Protein AF-A0A949J770-F1 (afdb_monomer_lite)

Radius of gyration: 31.2 Å; chains: 1; bounding box: 62×49×93 Å

Sequence (260 aa):
REKRCILNDGLLLDDGRLILLWEESEDLWNTVYRGVITDGEITIDRVMEPTNPLHTLTGISLMGNDEKIWCFFQYKGFSNHLYVSESLDGISWSEPASLSLPLDINCIIECSNMEVGALQYDTEKIRLYRSDDWDSWEEELLMRLDDPVFFYGTDEDNGILSAACAVNTHGQLLVAYGTKFGIFTTFHSEELYREQQSLVQNSRTLSMIQWILVGSPVVIFLWMWKNGSGTIGSVIVHYGIYVCLLIVISLLIGALIPPE

Structure (mmCIF, N/CA/C/O backbone):
data_AF-A0A949J770-F1
#
_entry.id   AF-A0A949J770-F1
#
loop_
_atom_site.group_PDB
_atom_site.id
_atom_site.type_symbol
_atom_site.label_atom_id
_atom_site.label_alt_id
_atom_site.label_comp_id
_atom_site.label_asym_id
_atom_site.label_entity_id
_atom_site.label_seq_id
_atom_site.pdbx_PDB_ins_code
_atom_site.Cartn_x
_atom_site.Cartn_y
_atom_site.Cartn_z
_atom_site.occupancy
_atom_site.B_iso_or_equiv
_atom_site.auth_seq_id
_atom_site.auth_comp_id
_atom_site.auth_asym_id
_atom_site.auth_atom_id
_atom_site.pdbx_PDB_model_num
ATOM 1 N N . ARG A 1 1 ? 0.615 19.536 22.600 1.00 52.59 1 ARG A N 1
ATOM 2 C CA . ARG A 1 1 ? 0.431 19.745 21.137 1.00 52.59 1 ARG A CA 1
ATOM 3 C C . ARG A 1 1 ? -1.076 19.773 20.887 1.00 52.59 1 ARG A C 1
ATOM 5 O O . ARG A 1 1 ? -1.776 19.128 21.649 1.00 52.59 1 ARG A O 1
ATOM 12 N N . GLU A 1 2 ? -1.596 20.552 19.936 1.00 57.28 2 GLU A N 1
ATOM 13 C CA . GLU A 1 2 ? -3.041 20.518 19.632 1.00 57.28 2 GLU A CA 1
ATOM 14 C C . GLU A 1 2 ? -3.447 19.130 19.125 1.00 57.28 2 GLU A C 1
ATOM 16 O O . GLU A 1 2 ? -2.678 18.509 18.387 1.00 57.28 2 GLU A O 1
ATOM 21 N N . LYS A 1 3 ? -4.636 18.659 19.526 1.00 74.94 3 LYS A N 1
ATOM 22 C CA . LYS A 1 3 ? -5.236 17.446 18.964 1.00 74.94 3 LYS A CA 1
ATOM 23 C C . LYS A 1 3 ? -5.397 17.651 17.463 1.00 74.94 3 LYS A C 1
ATOM 25 O O . LYS A 1 3 ? -6.015 18.631 17.044 1.00 74.94 3 LYS A O 1
ATOM 30 N N . ARG A 1 4 ? -4.826 16.754 16.663 1.00 82.81 4 ARG A N 1
ATOM 31 C CA . ARG A 1 4 ? -4.991 16.759 15.204 1.00 82.81 4 ARG A CA 1
ATOM 32 C C . ARG A 1 4 ? -5.787 15.542 14.791 1.00 82.81 4 ARG A C 1
ATOM 34 O O . ARG A 1 4 ? -5.535 14.459 15.298 1.00 82.81 4 ARG A O 1
ATOM 41 N N . CYS A 1 5 ? -6.715 15.748 13.871 1.00 85.12 5 CYS A N 1
ATOM 42 C CA . CYS A 1 5 ? -7.471 14.696 13.213 1.00 85.12 5 CYS A CA 1
ATOM 43 C C . CYS A 1 5 ? -7.168 14.802 11.717 1.00 85.12 5 CYS A C 1
ATOM 45 O O . CYS A 1 5 ? -7.301 15.890 11.147 1.00 85.12 5 CYS A O 1
ATOM 47 N N . ILE A 1 6 ? -6.692 13.715 11.112 1.00 83.38 6 ILE A N 1
ATOM 48 C CA . ILE A 1 6 ? -6.274 13.677 9.707 1.00 83.38 6 ILE A CA 1
ATOM 49 C C . ILE A 1 6 ? -6.965 12.491 9.041 1.00 83.38 6 ILE A C 1
ATOM 51 O O . ILE A 1 6 ? -6.676 11.338 9.361 1.00 83.38 6 ILE A O 1
ATOM 55 N N . LEU A 1 7 ? -7.871 12.778 8.102 1.00 82.19 7 LEU A N 1
ATOM 56 C CA . LEU A 1 7 ? -8.420 11.765 7.203 1.00 82.19 7 LEU A CA 1
ATOM 57 C C . LEU A 1 7 ? -7.297 11.292 6.275 1.00 82.19 7 LEU A C 1
ATOM 59 O O . LEU A 1 7 ? -6.747 12.098 5.527 1.00 82.19 7 LEU A O 1
ATOM 63 N N . ASN A 1 8 ? -6.943 10.013 6.370 1.00 82.25 8 ASN A N 1
ATOM 64 C CA . ASN A 1 8 ? -5.823 9.434 5.632 1.00 82.25 8 ASN A CA 1
ATOM 65 C C . ASN A 1 8 ? -6.289 8.777 4.337 1.00 82.25 8 ASN A C 1
ATOM 67 O O . ASN A 1 8 ? -5.658 8.977 3.304 1.00 82.25 8 ASN A O 1
ATOM 71 N N . ASP A 1 9 ? -7.389 8.022 4.392 1.00 82.94 9 ASP A N 1
ATOM 72 C CA . ASP A 1 9 ? -7.868 7.279 3.231 1.00 82.94 9 ASP A CA 1
ATOM 73 C C . ASP A 1 9 ? -9.377 7.007 3.274 1.00 82.94 9 ASP A C 1
ATOM 75 O O . ASP A 1 9 ? -10.023 7.130 4.323 1.00 82.94 9 ASP A O 1
ATOM 79 N N . GLY A 1 10 ? -9.934 6.627 2.126 1.00 84.44 10 GLY A N 1
ATOM 80 C CA . GLY A 1 10 ? -11.325 6.229 1.989 1.00 84.44 10 GLY A CA 1
ATOM 81 C C . GLY A 1 10 ? -11.560 5.292 0.806 1.00 84.44 10 GLY A C 1
ATOM 82 O O . GLY A 1 10 ? -11.003 5.486 -0.271 1.00 84.44 10 GLY A O 1
ATOM 83 N N . LEU A 1 11 ? -12.436 4.309 1.001 1.00 84.56 11 LEU A N 1
ATOM 84 C CA . LEU A 1 11 ? -12.814 3.316 -0.001 1.00 84.56 11 LEU A CA 1
ATOM 85 C C . LEU A 1 11 ? -14.334 3.315 -0.185 1.00 84.56 11 LEU A C 1
ATOM 87 O O . LEU A 1 11 ? -15.073 3.128 0.781 1.00 84.56 11 LEU A O 1
ATOM 91 N N . LEU A 1 12 ? -14.795 3.537 -1.418 1.00 86.62 12 LEU A N 1
ATOM 92 C CA . LEU A 1 12 ? -16.200 3.397 -1.805 1.00 86.62 12 LEU A CA 1
ATOM 93 C C . LEU A 1 12 ? -16.383 2.047 -2.502 1.00 86.62 12 LEU A C 1
ATOM 95 O O . LEU A 1 12 ? -15.760 1.812 -3.535 1.00 86.62 12 LEU A O 1
ATOM 99 N N . LEU A 1 13 ? -17.226 1.201 -1.924 1.00 85.94 13 LEU A N 1
ATOM 100 C CA . LEU A 1 13 ? -17.581 -0.124 -2.429 1.00 85.94 13 LEU A CA 1
ATOM 101 C C . LEU A 1 13 ? -18.688 -0.039 -3.489 1.00 85.94 13 LEU A C 1
ATOM 103 O O . LEU A 1 13 ? -19.442 0.943 -3.530 1.00 85.94 13 LEU A O 1
ATOM 107 N N . ASP A 1 14 ? -18.808 -1.063 -4.338 1.00 86.75 14 ASP A N 1
ATOM 108 C CA . ASP A 1 14 ? -19.784 -1.075 -5.441 1.00 86.75 14 ASP A CA 1
ATOM 109 C C . ASP A 1 14 ? -21.227 -1.147 -4.919 1.00 86.75 14 ASP A C 1
ATOM 111 O O . ASP A 1 14 ? -22.154 -0.604 -5.530 1.00 86.75 14 ASP A O 1
ATOM 115 N N . ASP A 1 15 ? -21.422 -1.749 -3.746 1.00 86.38 15 ASP A N 1
ATOM 116 C CA . ASP A 1 15 ? -22.696 -1.741 -3.025 1.00 86.38 15 ASP A CA 1
ATOM 117 C C . ASP A 1 15 ? -23.066 -0.392 -2.374 1.00 86.38 15 ASP A C 1
ATOM 119 O O . ASP A 1 15 ? -24.146 -0.258 -1.793 1.00 86.38 15 ASP A O 1
ATOM 123 N N . GLY A 1 16 ? -22.213 0.628 -2.514 1.00 87.19 16 GLY A N 1
ATOM 124 C CA . GLY A 1 16 ? -22.468 2.001 -2.081 1.00 87.19 16 GLY A CA 1
ATOM 125 C C . GLY A 1 16 ? -21.983 2.334 -0.671 1.00 87.19 16 GLY A C 1
ATOM 126 O O . GLY A 1 16 ? -22.190 3.462 -0.212 1.00 87.19 16 GLY A O 1
ATOM 127 N N . ARG A 1 17 ? -21.329 1.398 0.022 1.00 89.19 17 ARG A N 1
ATOM 128 C CA . ARG A 1 17 ? -20.751 1.654 1.348 1.00 89.19 17 ARG A CA 1
ATOM 129 C C . ARG A 1 17 ? -19.453 2.439 1.256 1.00 89.19 17 ARG A C 1
ATOM 131 O O . ARG A 1 17 ? -18.604 2.165 0.412 1.00 89.19 17 ARG A O 1
ATOM 138 N N . LEU A 1 18 ? -19.282 3.394 2.167 1.00 91.00 18 LEU A N 1
ATOM 139 C CA . LEU A 1 18 ? -18.070 4.203 2.275 1.00 91.00 18 LEU A CA 1
ATOM 140 C C . LEU A 1 18 ? -17.321 3.854 3.558 1.00 91.00 18 LEU A C 1
ATOM 142 O O . LEU A 1 18 ? -17.852 4.006 4.658 1.00 91.00 18 LEU A O 1
ATOM 146 N N . ILE A 1 19 ? -16.071 3.437 3.412 1.00 89.94 19 ILE A N 1
ATOM 147 C CA . ILE A 1 19 ? -15.152 3.174 4.515 1.00 89.94 19 ILE A CA 1
ATOM 148 C C . ILE A 1 19 ? -14.151 4.321 4.571 1.00 89.94 19 ILE A C 1
ATOM 150 O O . ILE A 1 19 ? -13.606 4.720 3.547 1.00 89.94 19 ILE A O 1
ATOM 154 N N . LEU A 1 20 ? -13.910 4.859 5.760 1.00 89.81 20 LEU A N 1
ATOM 155 C CA . LEU A 1 20 ? -12.970 5.947 6.012 1.00 89.81 20 LEU A CA 1
ATOM 156 C C . LEU A 1 20 ? -11.941 5.506 7.049 1.00 89.81 20 LEU A C 1
ATOM 158 O O . LEU A 1 20 ? -12.309 4.892 8.051 1.00 89.81 20 LEU A O 1
ATOM 162 N N . LEU A 1 21 ? -10.680 5.879 6.840 1.00 89.44 21 LEU A N 1
ATOM 163 C CA . LEU A 1 21 ? -9.605 5.749 7.822 1.00 89.44 21 LEU A CA 1
ATOM 164 C C . LEU A 1 21 ? -9.035 7.120 8.166 1.00 89.44 21 LEU A C 1
ATOM 166 O O . LEU A 1 21 ? -8.654 7.898 7.288 1.00 89.44 21 LEU A O 1
ATOM 170 N N . TRP A 1 22 ? -8.922 7.405 9.458 1.00 88.25 22 TRP A N 1
ATOM 171 C CA . TRP A 1 22 ? -8.275 8.619 9.943 1.00 88.25 22 TRP A CA 1
ATOM 172 C C . TRP A 1 22 ? -7.421 8.338 11.169 1.00 88.25 22 TRP A C 1
ATOM 174 O O . TRP A 1 22 ? -7.635 7.367 11.896 1.00 88.25 22 TRP A O 1
ATOM 184 N N . GLU A 1 23 ? -6.452 9.216 11.401 1.00 89.19 23 GLU A N 1
ATOM 185 C CA . GLU A 1 23 ? -5.688 9.229 12.640 1.00 89.19 23 GLU A CA 1
ATOM 186 C C . GLU A 1 23 ? -6.098 10.417 13.506 1.00 89.19 23 GLU A C 1
ATOM 188 O O . GLU A 1 23 ? -6.378 11.514 13.011 1.00 89.19 23 GLU A O 1
ATOM 193 N N . GLU A 1 24 ? -6.092 10.200 14.816 1.00 89.25 24 GLU A N 1
ATOM 194 C CA . GLU A 1 24 ? -6.098 11.259 15.811 1.00 89.25 24 GLU A CA 1
ATOM 195 C C . GLU A 1 24 ? -4.784 11.235 16.584 1.00 89.25 24 GLU A C 1
ATOM 197 O O . GLU A 1 24 ? -4.434 10.243 17.231 1.00 89.25 24 GLU A O 1
ATOM 202 N N . SER A 1 25 ? -4.069 12.354 16.535 1.00 84.62 25 SER A N 1
ATOM 203 C CA . SER A 1 25 ? -2.839 12.560 17.288 1.00 84.62 25 SER A CA 1
ATOM 204 C C . SER A 1 25 ? -3.127 13.315 18.582 1.00 84.62 25 SER A C 1
ATOM 206 O O . SER A 1 25 ? -3.565 14.472 18.554 1.00 84.62 25 SER A O 1
ATOM 208 N N . GLU A 1 26 ? -2.805 12.695 19.716 1.00 81.94 26 GLU A N 1
ATOM 209 C CA . GLU A 1 26 ? -2.818 13.303 21.048 1.00 81.94 26 GLU A CA 1
ATOM 210 C C . GLU A 1 26 ? -1.436 13.132 21.704 1.00 81.94 26 GLU A C 1
ATOM 212 O O . GLU A 1 26 ? -0.999 12.036 22.048 1.00 81.94 26 GLU A O 1
ATOM 217 N N . ASP A 1 27 ? -0.714 14.245 21.850 1.00 78.94 27 ASP A N 1
ATOM 218 C CA . ASP A 1 27 ? 0.665 14.312 22.354 1.00 78.94 27 ASP A CA 1
ATOM 219 C C . ASP A 1 27 ? 1.703 13.463 21.590 1.00 78.94 27 ASP A C 1
ATOM 221 O O . ASP A 1 27 ? 2.314 13.961 20.635 1.00 78.94 27 ASP A O 1
ATOM 225 N N . LEU A 1 28 ? 1.961 12.237 22.061 1.00 73.94 28 LEU A N 1
ATOM 226 C CA . LEU A 1 28 ? 2.878 11.245 21.471 1.00 73.94 28 LEU A CA 1
ATOM 227 C C . LEU A 1 28 ? 2.130 10.010 20.943 1.00 73.94 28 LEU A C 1
ATOM 229 O O . LEU A 1 28 ? 2.761 9.060 20.491 1.00 73.94 28 LEU A O 1
ATOM 233 N N . TRP A 1 29 ? 0.801 10.010 21.019 1.00 77.69 29 TRP A N 1
ATOM 234 C CA . TRP A 1 29 ? -0.039 8.885 20.638 1.00 77.69 29 TRP A CA 1
ATOM 235 C C . TRP A 1 29 ? -0.776 9.203 19.346 1.00 77.69 29 TRP A C 1
ATOM 237 O O . TRP A 1 29 ? -1.392 10.260 19.234 1.00 77.69 29 TRP A O 1
ATOM 247 N N . ASN A 1 30 ? -0.744 8.264 18.403 1.00 83.12 30 ASN A N 1
ATOM 248 C CA . ASN A 1 30 ? -1.569 8.298 17.200 1.00 83.12 30 ASN A CA 1
ATOM 249 C C . ASN A 1 30 ? -2.553 7.138 17.270 1.00 83.12 30 ASN A C 1
ATOM 251 O O . ASN A 1 30 ? -2.155 5.980 17.169 1.00 83.12 30 ASN A O 1
ATOM 255 N N . THR A 1 31 ? -3.828 7.445 17.464 1.00 87.75 31 THR A N 1
ATOM 256 C CA . THR A 1 31 ? -4.893 6.446 17.394 1.00 87.75 31 THR A CA 1
ATOM 257 C C . THR A 1 31 ? -5.455 6.424 15.986 1.00 87.75 31 THR A C 1
ATOM 259 O O . THR A 1 31 ? -5.772 7.479 15.446 1.00 87.75 31 THR A O 1
ATOM 262 N N . VAL A 1 32 ? -5.624 5.236 15.417 1.00 89.94 32 VAL A N 1
ATOM 263 C CA . VAL A 1 32 ? -6.289 5.061 14.127 1.00 89.94 32 VAL A CA 1
ATOM 264 C C . VAL A 1 32 ? -7.723 4.625 14.352 1.00 89.94 32 VAL A C 1
ATOM 266 O O . VAL A 1 32 ? -7.999 3.700 15.124 1.00 89.94 32 VAL A O 1
ATOM 269 N N . TYR A 1 33 ? -8.626 5.283 13.646 1.00 91.81 33 TYR A N 1
ATOM 270 C CA . TYR A 1 33 ? -10.040 4.970 13.636 1.00 91.81 33 TYR A CA 1
ATOM 271 C C . TYR A 1 33 ? -10.482 4.593 12.235 1.00 91.81 33 TYR A C 1
ATOM 273 O O . TYR A 1 33 ? -9.913 5.035 11.232 1.00 91.81 33 TYR A O 1
ATOM 281 N N . ARG A 1 34 ? -11.547 3.803 12.202 1.00 93.50 34 ARG A N 1
ATOM 282 C CA . ARG A 1 34 ? -12.275 3.457 10.999 1.00 93.50 34 ARG A CA 1
ATOM 283 C C . ARG A 1 34 ? -13.730 3.831 11.175 1.00 93.50 34 ARG A C 1
ATOM 285 O O . ARG A 1 34 ? -14.301 3.706 12.254 1.00 93.50 34 ARG A O 1
ATOM 292 N N . GLY A 1 35 ? -14.308 4.323 10.093 1.00 92.88 35 GLY A N 1
ATOM 293 C CA . GLY A 1 35 ? -15.720 4.636 9.988 1.00 92.88 35 GLY A CA 1
ATOM 294 C C . GLY A 1 35 ? -16.288 3.893 8.798 1.00 92.88 35 GLY A C 1
ATOM 295 O O . GLY A 1 35 ? -15.730 3.985 7.710 1.00 92.88 35 GLY A O 1
ATOM 296 N N . VAL A 1 36 ? -17.387 3.178 8.995 1.00 93.44 36 VAL A N 1
ATOM 297 C CA . VAL A 1 36 ? -18.139 2.530 7.917 1.00 93.44 36 VAL A CA 1
ATOM 298 C C . VAL A 1 36 ? -19.487 3.223 7.824 1.00 93.44 36 VAL A C 1
ATOM 300 O O . VAL A 1 36 ? -20.208 3.321 8.817 1.00 93.44 36 VAL A O 1
ATOM 303 N N . ILE A 1 37 ? -19.802 3.742 6.641 1.00 92.69 37 ILE A N 1
ATOM 304 C CA . ILE A 1 37 ? -21.039 4.457 6.348 1.00 92.69 37 ILE A CA 1
ATOM 305 C C . ILE A 1 37 ? -21.870 3.595 5.401 1.00 92.69 37 ILE A C 1
ATOM 307 O O . ILE A 1 37 ? -21.446 3.315 4.280 1.00 92.69 37 ILE A O 1
ATOM 311 N N . THR A 1 38 ? -23.053 3.185 5.856 1.00 92.31 38 THR A N 1
ATOM 312 C CA . THR A 1 38 ? -24.005 2.358 5.096 1.00 92.31 38 THR A CA 1
ATOM 313 C C . THR A 1 38 ? -25.400 2.943 5.264 1.00 92.31 38 THR A C 1
ATOM 315 O O . THR A 1 38 ? -25.827 3.170 6.391 1.00 92.31 38 THR A O 1
ATOM 318 N N . ASP A 1 39 ? -26.100 3.238 4.166 1.00 89.31 39 ASP A N 1
ATOM 319 C CA . ASP A 1 39 ? -27.479 3.762 4.180 1.00 89.31 39 ASP A CA 1
ATOM 320 C C . ASP A 1 39 ? -27.711 4.987 5.096 1.00 89.31 39 ASP A C 1
ATOM 322 O O . ASP A 1 39 ? -28.803 5.218 5.614 1.00 89.31 39 ASP A O 1
ATOM 326 N N . GLY A 1 40 ? -26.674 5.811 5.286 1.00 84.44 40 GLY A N 1
ATOM 327 C CA . GLY A 1 40 ? -26.713 6.994 6.152 1.00 84.44 40 GLY A CA 1
ATOM 328 C C . GLY A 1 40 ? -26.470 6.719 7.641 1.00 84.44 40 GLY A C 1
ATOM 329 O O . GLY A 1 40 ? -26.413 7.671 8.422 1.00 84.44 40 GLY A O 1
ATOM 330 N N . GLU A 1 41 ? -26.279 5.462 8.039 1.00 91.44 41 GLU A N 1
ATOM 331 C CA . GLU A 1 41 ? -25.765 5.090 9.357 1.00 91.44 41 GLU A CA 1
ATOM 332 C C . GLU A 1 41 ? -24.235 5.070 9.347 1.00 91.44 41 GLU A C 1
ATOM 334 O O . GLU A 1 41 ? -23.616 4.735 8.337 1.00 91.44 41 GLU A O 1
ATOM 339 N N . ILE A 1 42 ? -23.622 5.438 10.476 1.00 93.12 42 ILE A N 1
ATOM 340 C CA . ILE A 1 42 ? -22.170 5.413 10.660 1.00 93.12 42 ILE A CA 1
ATOM 341 C C . ILE A 1 42 ? -21.806 4.549 11.865 1.00 93.12 42 ILE A C 1
ATOM 343 O O . ILE A 1 42 ? -22.274 4.785 12.981 1.00 93.12 42 ILE A O 1
ATOM 347 N N . THR A 1 43 ? -20.928 3.576 11.646 1.00 93.50 43 THR A N 1
ATOM 348 C CA . THR A 1 43 ? -20.272 2.818 12.714 1.00 93.50 43 THR A CA 1
ATOM 349 C C . THR A 1 43 ? -18.811 3.222 12.776 1.00 93.50 43 THR A C 1
ATOM 351 O O . THR A 1 43 ? -18.131 3.200 11.754 1.00 93.50 43 THR A O 1
ATOM 354 N N . ILE A 1 44 ? -18.338 3.602 13.962 1.00 93.50 44 ILE A N 1
ATOM 355 C CA . ILE A 1 44 ? -16.950 4.010 14.188 1.00 93.50 44 ILE A CA 1
ATOM 356 C C . ILE A 1 44 ? -16.304 3.034 15.154 1.00 93.50 44 ILE A C 1
ATOM 358 O O . ILE A 1 44 ? -16.846 2.781 16.234 1.00 93.50 44 ILE A O 1
ATOM 362 N N . ASP A 1 45 ? -15.128 2.546 14.793 1.00 91.12 45 ASP A N 1
ATOM 363 C CA . ASP A 1 45 ? -14.321 1.687 15.636 1.00 91.12 45 ASP A CA 1
ATOM 364 C C . ASP A 1 45 ? -12.871 2.171 15.727 1.00 91.12 45 ASP A C 1
ATOM 366 O O . ASP A 1 45 ? -12.317 2.818 14.835 1.00 91.12 45 ASP A O 1
ATOM 370 N N . ARG A 1 46 ? -12.267 1.902 16.885 1.00 90.69 46 ARG A N 1
ATOM 371 C CA . ARG A 1 46 ? -10.874 2.227 17.181 1.00 90.69 46 ARG A CA 1
ATOM 372 C C . ARG A 1 46 ? -10.030 1.030 16.761 1.00 90.69 46 ARG A C 1
ATOM 374 O O . ARG A 1 46 ? -10.054 0.015 17.449 1.00 90.69 46 ARG A O 1
ATOM 381 N N . VAL A 1 47 ? -9.325 1.145 15.639 1.00 86.69 47 VAL A N 1
ATOM 382 C CA . VAL A 1 47 ? -8.715 -0.019 14.975 1.00 86.69 47 VAL A CA 1
ATOM 383 C C . VAL A 1 47 ? -7.307 -0.290 15.469 1.00 86.69 47 VAL A C 1
ATOM 385 O O . VAL A 1 47 ? -6.911 -1.442 15.586 1.00 86.69 47 VAL A O 1
ATOM 388 N N . MET A 1 48 ? -6.533 0.759 15.746 1.00 83.81 48 MET A N 1
ATOM 389 C CA . MET A 1 48 ? -5.131 0.591 16.105 1.00 83.81 48 MET A CA 1
ATOM 390 C C . MET A 1 48 ? -4.652 1.698 17.038 1.00 83.81 48 MET A C 1
ATOM 392 O O . MET A 1 48 ? -4.966 2.876 16.862 1.00 83.81 48 MET A O 1
ATOM 396 N N . GLU A 1 49 ? -3.851 1.313 18.025 1.00 80.75 49 GLU A N 1
ATOM 397 C CA . GLU A 1 49 ? -3.124 2.220 18.907 1.00 80.75 49 GLU A CA 1
ATOM 398 C C . GLU A 1 49 ? -1.693 1.682 19.056 1.00 80.75 49 GLU A C 1
ATOM 400 O O . GLU A 1 49 ? -1.515 0.486 19.308 1.00 80.75 49 GLU A O 1
ATOM 405 N N . PRO A 1 50 ? -0.650 2.513 18.884 1.00 68.06 50 PRO A N 1
ATOM 406 C CA . PRO A 1 50 ? 0.717 2.066 19.068 1.00 68.06 50 PRO A CA 1
ATOM 407 C C . PRO A 1 50 ? 0.893 1.584 20.504 1.00 68.06 50 PRO A C 1
ATOM 409 O O . PRO A 1 50 ? 0.656 2.321 21.452 1.00 68.06 50 PRO A O 1
ATOM 412 N N . THR A 1 51 ? 1.383 0.360 20.682 1.00 71.38 51 THR A N 1
ATOM 413 C CA . THR A 1 51 ? 1.709 -0.188 22.009 1.00 71.38 51 THR A CA 1
ATOM 414 C C . THR A 1 51 ? 2.871 0.546 22.685 1.00 71.38 51 THR A C 1
ATOM 416 O O . THR A 1 51 ? 3.053 0.437 23.898 1.00 71.38 51 THR A O 1
ATOM 419 N N . ASN A 1 52 ? 3.657 1.305 21.915 1.00 74.94 52 ASN A N 1
ATOM 420 C CA . ASN A 1 52 ? 4.770 2.112 22.392 1.00 74.94 52 ASN A CA 1
ATOM 421 C C . ASN A 1 52 ? 4.636 3.561 21.884 1.00 74.94 52 ASN A C 1
ATOM 423 O O . ASN A 1 52 ? 4.637 3.759 20.671 1.00 74.94 52 ASN A O 1
ATOM 427 N N . PRO A 1 53 ? 4.622 4.579 22.764 1.00 72.12 53 PRO A N 1
ATOM 428 C CA . PRO A 1 53 ? 4.510 5.989 22.371 1.00 72.12 53 PRO A CA 1
ATOM 429 C C . PRO A 1 53 ? 5.713 6.523 21.573 1.00 72.12 53 PRO A C 1
ATOM 431 O O . PRO A 1 53 ? 5.681 7.644 21.077 1.00 72.12 53 PRO A O 1
ATOM 434 N N . LEU A 1 54 ? 6.805 5.758 21.466 1.00 74.00 54 LEU A N 1
ATOM 435 C CA . LEU A 1 54 ? 7.934 6.083 20.590 1.00 74.00 54 LEU A CA 1
ATOM 436 C C . LEU A 1 54 ? 7.729 5.595 19.150 1.00 74.00 54 LEU A C 1
ATOM 438 O O . LEU A 1 54 ? 8.496 5.981 18.268 1.00 74.00 54 LEU A O 1
ATOM 442 N N . HIS A 1 55 ? 6.736 4.738 18.900 1.00 78.50 55 HIS A N 1
ATOM 443 C CA . HIS A 1 55 ? 6.393 4.314 17.549 1.00 78.50 55 HIS A CA 1
ATOM 444 C C . HIS A 1 55 ? 5.554 5.396 16.880 1.00 78.50 55 HIS A C 1
ATOM 446 O O . HIS A 1 55 ? 4.477 5.753 17.351 1.00 78.50 55 HIS A O 1
ATOM 452 N N . THR A 1 56 ? 6.054 5.907 15.761 1.00 76.12 56 THR A N 1
ATOM 453 C CA . THR A 1 56 ? 5.355 6.922 14.972 1.00 76.12 56 THR A CA 1
ATOM 454 C C . THR A 1 56 ? 4.615 6.234 13.841 1.00 76.12 56 THR A C 1
ATOM 456 O O . THR A 1 56 ? 5.214 5.442 13.117 1.00 76.12 56 THR A O 1
ATOM 459 N N . LEU A 1 57 ? 3.328 6.525 13.680 1.00 78.38 57 LEU A N 1
ATOM 460 C CA . LEU A 1 57 ? 2.584 6.078 12.509 1.00 78.38 57 LEU A CA 1
ATOM 461 C C . LEU A 1 57 ? 3.132 6.796 11.268 1.00 78.38 57 LEU A C 1
ATOM 463 O O . LEU A 1 57 ? 3.264 8.019 11.273 1.00 78.38 57 LEU A O 1
ATOM 467 N N . THR A 1 58 ? 3.502 6.039 10.239 1.00 73.81 58 THR A N 1
ATOM 468 C CA . THR A 1 58 ? 4.082 6.571 8.994 1.00 73.81 58 THR A CA 1
ATOM 469 C C . THR A 1 58 ? 3.213 6.330 7.774 1.00 73.81 58 THR A C 1
ATOM 471 O O . THR A 1 58 ? 3.427 6.983 6.757 1.00 73.81 58 THR A O 1
ATOM 474 N N . GLY A 1 59 ? 2.240 5.426 7.864 1.00 73.69 59 GLY A N 1
ATOM 475 C CA . GLY A 1 59 ? 1.309 5.162 6.778 1.00 73.69 59 GLY A CA 1
ATOM 476 C C . GLY A 1 59 ? 0.062 4.438 7.262 1.00 73.69 59 GLY A C 1
ATOM 477 O O . GLY A 1 59 ? 0.150 3.521 8.080 1.00 73.69 59 GLY A O 1
ATOM 478 N N . ILE A 1 60 ? -1.087 4.853 6.739 1.00 79.75 60 ILE A N 1
ATOM 479 C CA . ILE A 1 60 ? -2.356 4.133 6.819 1.00 79.75 60 ILE A CA 1
ATOM 480 C C . ILE A 1 60 ? -2.939 4.100 5.409 1.00 79.75 60 ILE A C 1
ATOM 482 O O . ILE A 1 60 ? -2.839 5.100 4.700 1.00 79.75 60 ILE A O 1
ATOM 486 N N . SER A 1 61 ? -3.531 2.982 5.000 1.00 81.69 61 SER A N 1
ATOM 487 C CA . SER A 1 61 ? -4.171 2.868 3.686 1.00 81.69 61 SER A CA 1
ATOM 488 C C . SER A 1 61 ? -5.285 1.817 3.694 1.00 81.69 61 SER A C 1
ATOM 490 O O . SER A 1 61 ? -5.235 0.868 4.487 1.00 81.69 61 SER A O 1
ATOM 492 N N . LEU A 1 62 ? -6.286 2.019 2.837 1.00 80.88 62 LEU A N 1
ATOM 493 C CA . LEU A 1 62 ? -7.342 1.067 2.499 1.00 80.88 62 LEU A CA 1
ATOM 494 C C . LEU A 1 62 ? -7.092 0.494 1.108 1.00 80.88 62 LEU A C 1
ATOM 496 O O . LEU A 1 62 ? -6.706 1.203 0.182 1.00 80.88 62 LEU A O 1
ATOM 500 N N . MET A 1 63 ? -7.390 -0.787 0.939 1.00 80.81 63 MET A N 1
ATOM 501 C CA . MET A 1 63 ? -7.323 -1.438 -0.365 1.00 80.81 63 MET A CA 1
ATOM 502 C C . MET A 1 63 ? -8.339 -2.563 -0.450 1.00 80.81 63 MET A C 1
ATOM 504 O O . MET A 1 63 ? -8.608 -3.225 0.550 1.00 80.81 63 MET A O 1
ATOM 508 N N . GLY A 1 64 ? -8.845 -2.820 -1.651 1.00 79.12 64 GLY A N 1
ATOM 509 C CA . GLY A 1 64 ? -9.684 -3.974 -1.934 1.00 79.12 64 GLY A CA 1
ATOM 510 C C . GLY A 1 64 ? -11.004 -3.602 -2.591 1.00 79.12 64 GLY A C 1
ATOM 511 O O . GLY A 1 64 ? -11.165 -2.514 -3.141 1.00 79.12 64 GLY A O 1
ATOM 512 N N . ASN A 1 65 ? -11.940 -4.541 -2.542 1.00 78.75 65 ASN A N 1
ATOM 513 C CA . ASN A 1 65 ? -13.240 -4.472 -3.199 1.00 78.75 65 ASN A CA 1
ATOM 514 C C . ASN A 1 65 ? -14.332 -5.103 -2.318 1.00 78.75 65 ASN A C 1
ATOM 516 O O . ASN A 1 65 ? -14.091 -5.460 -1.167 1.00 78.75 65 ASN A O 1
ATOM 520 N N . ASP A 1 66 ? -15.527 -5.280 -2.876 1.00 81.81 66 ASP A N 1
ATOM 521 C CA . ASP A 1 66 ? -16.681 -5.866 -2.184 1.00 81.81 66 ASP A CA 1
ATOM 522 C C . ASP A 1 66 ? -16.455 -7.300 -1.670 1.00 81.81 66 ASP A C 1
ATOM 524 O O . ASP A 1 66 ? -17.182 -7.747 -0.785 1.00 81.81 66 ASP A O 1
ATOM 528 N N . GLU A 1 67 ? -15.475 -8.033 -2.211 1.00 83.94 67 GLU A N 1
ATOM 529 C CA . GLU A 1 67 ? -15.168 -9.407 -1.796 1.00 83.94 67 GLU A CA 1
ATOM 530 C C . GLU A 1 67 ? -14.139 -9.459 -0.666 1.00 83.94 67 GLU A C 1
ATOM 532 O O . GLU A 1 67 ? -14.201 -10.341 0.199 1.00 83.94 67 GLU A O 1
ATOM 537 N N . LYS A 1 68 ? -13.161 -8.549 -0.690 1.00 86.88 68 LYS A N 1
ATOM 538 C CA . LYS A 1 68 ? -12.092 -8.507 0.302 1.00 86.88 68 LYS A CA 1
ATOM 539 C C . LYS A 1 68 ? -11.482 -7.119 0.410 1.00 86.88 68 LYS A C 1
ATOM 541 O O . LYS A 1 68 ? -11.089 -6.517 -0.584 1.00 86.88 68 LYS A O 1
ATOM 546 N N . ILE A 1 69 ? -11.351 -6.655 1.648 1.00 88.00 69 ILE A N 1
ATOM 547 C CA . ILE A 1 69 ? -10.844 -5.334 2.000 1.00 88.00 69 ILE A CA 1
ATOM 548 C C . ILE A 1 69 ? -9.749 -5.496 3.041 1.00 88.00 69 ILE A C 1
ATOM 550 O O . ILE A 1 69 ? -9.870 -6.285 3.982 1.00 88.00 69 ILE A O 1
ATOM 554 N N . TRP A 1 70 ? -8.700 -4.703 2.901 1.00 86.56 70 TRP A N 1
ATOM 555 C CA . TRP A 1 70 ? -7.593 -4.629 3.830 1.00 86.56 70 TRP A CA 1
ATOM 556 C C . TRP A 1 70 ? -7.386 -3.200 4.329 1.00 86.56 70 TRP A C 1
ATOM 558 O O . TRP A 1 70 ? -7.460 -2.234 3.570 1.00 86.56 70 TRP A O 1
ATOM 568 N N . CYS A 1 71 ? -7.068 -3.089 5.615 1.00 87.12 71 CYS A N 1
ATOM 569 C CA . CYS A 1 71 ? -6.513 -1.898 6.239 1.00 87.12 71 CYS A CA 1
ATOM 570 C C . CYS A 1 71 ? -5.046 -2.150 6.581 1.00 87.12 71 CYS A C 1
ATOM 572 O O . CYS A 1 71 ? -4.725 -3.134 7.255 1.00 87.12 71 CYS A O 1
ATOM 574 N N . PHE A 1 72 ? -4.178 -1.219 6.199 1.00 85.62 72 PHE A N 1
ATOM 575 C CA . PHE A 1 72 ? -2.746 -1.270 6.487 1.00 85.62 72 PHE A CA 1
ATOM 576 C C . PHE A 1 72 ? -2.354 -0.201 7.486 1.00 85.62 72 PHE A C 1
ATOM 578 O O . PHE A 1 72 ? -2.788 0.942 7.370 1.00 85.62 72 PHE A O 1
ATOM 585 N N . PHE A 1 73 ? -1.471 -0.553 8.418 1.00 85.00 73 PHE A N 1
ATOM 586 C CA . PHE A 1 73 ? -0.907 0.388 9.380 1.00 85.00 73 PHE A CA 1
ATOM 587 C C . PHE A 1 73 ? 0.597 0.186 9.469 1.00 85.00 73 PHE A C 1
ATOM 589 O O . PHE A 1 73 ? 1.071 -0.883 9.858 1.00 85.00 73 PHE A O 1
ATOM 596 N N . GLN A 1 74 ? 1.359 1.220 9.138 1.00 81.00 74 GLN A N 1
ATOM 597 C CA . GLN A 1 74 ? 2.807 1.205 9.228 1.00 81.00 74 GLN A CA 1
ATOM 598 C C . GLN A 1 74 ? 3.266 2.064 10.399 1.00 81.00 74 GLN A C 1
ATOM 600 O O . GLN A 1 74 ? 3.038 3.272 10.429 1.00 81.00 74 GLN A O 1
ATOM 605 N N . TYR A 1 75 ? 3.966 1.442 11.341 1.00 79.94 75 TYR A N 1
ATOM 606 C CA . TYR A 1 75 ? 4.589 2.121 12.468 1.00 79.94 75 TYR A CA 1
ATOM 607 C C . TYR A 1 75 ? 6.105 2.046 12.367 1.00 79.94 75 TYR A C 1
ATOM 609 O O . TYR A 1 75 ? 6.690 0.971 12.227 1.00 79.94 75 TYR A O 1
ATOM 617 N N . LYS A 1 76 ? 6.752 3.196 12.528 1.00 75.62 76 LYS A N 1
ATOM 618 C CA . LYS A 1 76 ? 8.202 3.323 12.605 1.00 75.62 76 LYS A CA 1
ATOM 619 C C . LYS A 1 76 ? 8.644 3.446 14.058 1.00 75.62 76 LYS A C 1
ATOM 621 O O . LYS A 1 76 ? 8.303 4.410 14.743 1.00 75.62 76 LYS A O 1
ATOM 626 N N . GLY A 1 77 ? 9.408 2.458 14.514 1.00 73.88 77 GLY A N 1
ATOM 627 C CA . GLY A 1 77 ? 10.078 2.434 15.814 1.00 73.88 77 GLY A CA 1
ATOM 628 C C . GLY A 1 77 ? 11.576 2.183 15.658 1.00 73.88 77 GLY A C 1
ATOM 629 O O . GLY A 1 77 ? 12.231 2.807 14.826 1.00 73.88 77 GLY A O 1
ATOM 630 N N . PHE A 1 78 ? 12.115 1.234 16.430 1.00 69.25 78 PHE A N 1
ATOM 631 C CA . PHE A 1 78 ? 13.462 0.684 16.190 1.00 69.25 78 PHE A CA 1
ATOM 632 C C . PHE A 1 78 ? 13.538 -0.154 14.906 1.00 69.25 78 PHE A C 1
ATOM 634 O O . PHE A 1 78 ? 14.596 -0.245 14.292 1.00 69.25 78 PHE A O 1
ATOM 641 N N . S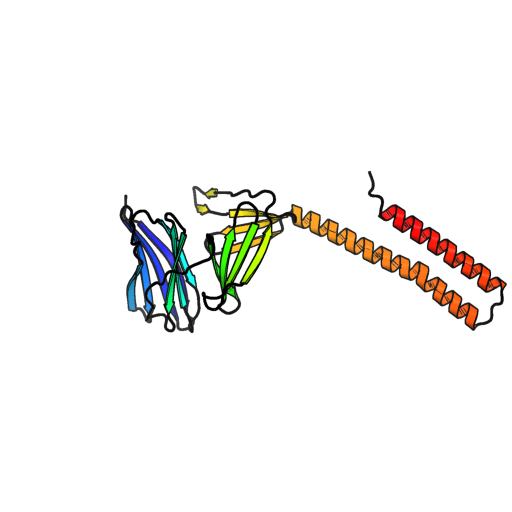ER A 1 79 ? 12.409 -0.732 14.503 1.00 68.62 79 SER A N 1
ATOM 642 C CA . SER A 1 79 ? 12.173 -1.363 13.208 1.00 68.62 79 SER A CA 1
ATOM 643 C C . SER A 1 79 ? 10.817 -0.903 12.674 1.00 68.62 79 SER A C 1
ATOM 645 O O . SER A 1 79 ? 9.942 -0.478 13.447 1.00 68.62 79 SER A O 1
ATOM 647 N N . ASN A 1 80 ? 10.646 -0.962 11.356 1.00 73.44 80 ASN A N 1
ATOM 648 C CA . ASN A 1 80 ? 9.340 -0.754 10.746 1.00 73.44 80 ASN A CA 1
ATOM 649 C C . ASN A 1 80 ? 8.458 -1.972 11.031 1.00 73.44 80 ASN A C 1
ATOM 651 O O . ASN A 1 80 ? 8.881 -3.112 10.853 1.00 73.44 80 ASN A O 1
ATOM 655 N N . HIS A 1 81 ? 7.239 -1.721 11.494 1.00 78.06 81 HIS A N 1
ATOM 656 C CA . HIS A 1 81 ? 6.232 -2.747 11.722 1.00 78.06 81 HIS A CA 1
ATOM 657 C C . HIS A 1 81 ? 5.032 -2.442 10.840 1.00 78.06 81 HIS A C 1
ATOM 659 O O . HIS A 1 81 ? 4.490 -1.336 10.899 1.00 78.06 81 HIS A O 1
ATOM 665 N N . LEU A 1 82 ? 4.624 -3.424 10.043 1.00 81.31 82 LEU A N 1
ATOM 666 C CA . LEU A 1 82 ? 3.386 -3.372 9.284 1.00 81.31 82 LEU A CA 1
ATOM 667 C C . LEU A 1 82 ? 2.341 -4.227 9.993 1.00 81.31 82 LEU A C 1
ATOM 669 O O . LEU A 1 82 ? 2.628 -5.353 10.400 1.00 81.31 82 LEU A O 1
ATOM 673 N N . TYR A 1 83 ? 1.138 -3.690 10.119 1.00 85.69 83 TYR A N 1
ATOM 674 C CA . TYR A 1 83 ? -0.025 -4.397 10.626 1.00 85.69 83 TYR A CA 1
ATOM 675 C C . TYR A 1 83 ? -1.114 -4.397 9.570 1.00 85.69 83 TYR A C 1
ATOM 677 O O . TYR A 1 83 ? -1.293 -3.398 8.868 1.00 85.69 83 TYR A O 1
ATOM 685 N N . VAL A 1 84 ? -1.843 -5.506 9.492 1.00 87.44 84 VAL A N 1
ATOM 686 C CA . VAL A 1 84 ? -2.948 -5.678 8.550 1.00 87.44 84 VAL A CA 1
ATOM 687 C C . VAL A 1 84 ? -4.180 -6.160 9.289 1.00 87.44 84 VAL A C 1
ATOM 689 O O . VAL A 1 84 ? -4.110 -7.086 10.094 1.00 87.44 84 VAL A O 1
ATOM 692 N N . SER A 1 85 ? -5.302 -5.507 9.014 1.00 89.62 85 SER A N 1
ATOM 693 C CA . SER A 1 85 ? -6.646 -5.951 9.385 1.00 89.62 85 SER A CA 1
ATOM 694 C C . SER A 1 85 ? -7.412 -6.191 8.090 1.00 89.62 85 SER A C 1
ATOM 696 O O . SER A 1 85 ? -7.303 -5.398 7.158 1.00 89.62 85 SER A O 1
ATOM 698 N N . GLU A 1 86 ? -8.155 -7.286 8.004 1.00 90.75 86 GLU A N 1
ATOM 699 C CA . GLU A 1 86 ? -8.913 -7.663 6.811 1.00 90.75 86 GLU A CA 1
ATOM 700 C C . GLU A 1 86 ? -10.402 -7.804 7.115 1.00 90.75 86 GLU A C 1
ATOM 702 O O . GLU A 1 86 ? -10.804 -8.069 8.251 1.00 90.75 86 GLU A O 1
ATOM 707 N N . SER A 1 87 ? -11.221 -7.632 6.083 1.00 91.56 87 SER A N 1
ATOM 708 C CA . SER A 1 87 ? -12.660 -7.844 6.123 1.00 91.56 87 SER A CA 1
ATOM 709 C C . SER A 1 87 ? -13.158 -8.399 4.795 1.00 91.56 87 SER A C 1
ATOM 711 O O . SER A 1 87 ? -12.699 -7.996 3.731 1.00 91.56 87 SER A O 1
ATOM 713 N N . LEU A 1 88 ? -14.105 -9.333 4.871 1.00 90.94 88 LEU A N 1
ATOM 714 C CA . LEU A 1 88 ? -14.804 -9.895 3.708 1.00 90.94 88 LEU A CA 1
ATOM 715 C C . LEU A 1 88 ? -16.137 -9.195 3.435 1.00 90.94 88 LEU A C 1
ATOM 717 O O . LEU A 1 88 ? -16.782 -9.449 2.427 1.00 90.94 88 LEU A O 1
ATOM 721 N N . ASP A 1 89 ? -16.598 -8.381 4.380 1.00 88.12 89 ASP A N 1
ATOM 722 C CA . ASP A 1 89 ? -17.915 -7.762 4.348 1.00 88.12 89 ASP A CA 1
ATOM 723 C C . ASP A 1 89 ? -17.847 -6.261 4.628 1.00 88.12 89 ASP A C 1
ATOM 725 O O . ASP A 1 89 ? -18.893 -5.663 4.789 1.00 88.12 89 ASP A O 1
ATOM 729 N N . GLY A 1 90 ? -16.674 -5.640 4.762 1.00 85.81 90 GLY A N 1
ATOM 730 C CA . GLY A 1 90 ? -16.495 -4.223 5.105 1.00 85.81 90 GLY A CA 1
ATOM 731 C C . GLY A 1 90 ? -17.017 -3.784 6.479 1.00 85.81 90 GLY A C 1
ATOM 732 O O . GLY A 1 90 ? -16.887 -2.609 6.820 1.00 85.81 90 GLY A O 1
ATOM 733 N N . ILE A 1 91 ? -17.594 -4.686 7.279 1.00 86.56 91 ILE A N 1
ATOM 734 C CA . ILE A 1 91 ? -18.272 -4.383 8.553 1.00 86.56 91 ILE A CA 1
ATOM 735 C C . ILE A 1 91 ? -17.584 -5.113 9.707 1.00 86.56 91 ILE A C 1
ATOM 737 O O . ILE A 1 91 ? -17.312 -4.525 10.753 1.00 86.56 91 ILE A O 1
ATOM 741 N N . SER A 1 92 ? -17.296 -6.393 9.511 1.00 89.94 92 SER A N 1
ATOM 742 C CA . SER A 1 92 ? -16.632 -7.283 10.450 1.00 89.94 92 SER A CA 1
ATOM 743 C C . SER A 1 92 ? -15.166 -7.396 10.063 1.00 89.94 92 SER A C 1
ATOM 745 O O . SER A 1 92 ? -14.837 -7.798 8.947 1.00 89.94 92 SER A O 1
ATOM 747 N N . TRP A 1 93 ? -14.275 -7.065 10.990 1.00 91.75 93 TRP A N 1
ATOM 748 C CA . TRP A 1 93 ? -12.846 -6.977 10.711 1.00 91.75 93 TRP A CA 1
ATOM 749 C C . TRP A 1 93 ? -12.040 -7.879 11.630 1.00 91.75 93 TRP A C 1
ATOM 751 O O . TRP A 1 93 ? -12.394 -8.071 12.796 1.00 91.75 93 TRP A O 1
ATOM 761 N N . SER A 1 94 ? -10.942 -8.417 11.109 1.00 90.94 94 SER A N 1
ATOM 762 C CA . SER A 1 94 ? -9.961 -9.124 11.923 1.00 90.94 94 SER A CA 1
ATOM 763 C C . SER A 1 94 ? -9.160 -8.154 12.792 1.00 90.94 94 SER A C 1
ATOM 765 O O . SER A 1 94 ? -8.958 -6.986 12.442 1.00 90.94 94 SER A O 1
ATOM 767 N N . GLU A 1 95 ? -8.681 -8.649 13.932 1.00 88.88 95 GLU A N 1
ATOM 768 C CA . GLU A 1 95 ? -7.709 -7.924 14.750 1.00 88.88 95 GLU A CA 1
ATOM 769 C C . GLU A 1 95 ? -6.435 -7.649 13.932 1.00 88.88 95 GLU A C 1
ATOM 771 O O . GLU A 1 95 ? -5.975 -8.554 13.226 1.00 88.88 95 GLU A O 1
ATOM 776 N N . PRO A 1 96 ? -5.835 -6.447 14.026 1.00 88.12 96 PRO A N 1
ATOM 777 C CA . PRO A 1 96 ? -4.603 -6.143 13.311 1.00 88.12 96 PRO A CA 1
ATOM 778 C C . PRO A 1 96 ? -3.481 -7.130 13.654 1.00 88.12 96 PRO A C 1
ATOM 780 O O . PRO A 1 96 ? -3.010 -7.203 14.792 1.00 88.12 96 PRO A O 1
ATOM 783 N N . ALA A 1 97 ? -3.012 -7.868 12.652 1.00 86.00 97 ALA A N 1
ATOM 784 C CA . ALA A 1 97 ? -1.913 -8.814 12.783 1.00 86.00 97 ALA A CA 1
ATOM 785 C C . ALA A 1 97 ? -0.615 -8.200 12.251 1.00 86.00 97 ALA A C 1
ATOM 787 O O . ALA A 1 97 ? -0.605 -7.567 11.195 1.00 86.00 97 ALA A O 1
ATOM 788 N N . SER A 1 98 ? 0.494 -8.385 12.974 1.00 83.19 98 SER A N 1
ATOM 789 C CA . SER A 1 98 ? 1.806 -7.942 12.499 1.00 83.19 98 SER A CA 1
ATOM 790 C C . SER A 1 98 ? 2.278 -8.822 11.347 1.00 83.19 98 SER A C 1
ATOM 792 O O . SER A 1 98 ? 2.383 -10.041 11.514 1.00 83.19 98 SER A O 1
ATOM 794 N N . LEU A 1 99 ? 2.661 -8.210 10.234 1.00 77.94 99 LEU A N 1
ATOM 795 C CA . LEU A 1 99 ? 3.316 -8.911 9.141 1.00 77.94 99 LEU A CA 1
ATOM 796 C C . LEU A 1 99 ? 4.827 -8.854 9.301 1.00 77.94 99 LEU A C 1
ATOM 798 O O . LEU A 1 99 ? 5.429 -7.786 9.440 1.00 77.94 99 LEU A O 1
ATOM 802 N N . SER A 1 100 ? 5.442 -10.032 9.257 1.00 69.12 100 SER A N 1
ATOM 803 C CA . SER A 1 100 ? 6.894 -10.164 9.229 1.00 69.12 100 SER A CA 1
ATOM 804 C C . SER A 1 100 ? 7.373 -9.966 7.800 1.00 69.12 100 SER A C 1
ATOM 806 O O . SER A 1 100 ? 7.592 -10.925 7.066 1.00 69.12 100 SER A O 1
ATOM 808 N N . LEU A 1 101 ? 7.512 -8.709 7.392 1.00 68.31 101 LEU A N 1
ATOM 809 C CA . LEU A 1 101 ? 8.145 -8.399 6.121 1.00 68.31 101 LEU A CA 1
ATOM 810 C C . LEU A 1 101 ? 9.656 -8.635 6.238 1.00 68.31 101 LEU A C 1
ATOM 812 O O . LEU A 1 101 ? 10.259 -8.268 7.250 1.00 68.31 101 LEU A O 1
ATOM 816 N N . PRO A 1 102 ? 10.297 -9.222 5.216 1.00 57.12 102 PRO A N 1
ATOM 817 C CA . PRO A 1 102 ? 11.729 -9.504 5.259 1.00 57.12 102 PRO A CA 1
ATOM 818 C C . PRO A 1 102 ? 12.594 -8.231 5.300 1.00 57.12 102 PRO A C 1
ATOM 820 O O . PRO A 1 102 ? 13.800 -8.326 5.534 1.00 57.12 102 PRO A O 1
ATOM 823 N N . LEU A 1 103 ? 12.018 -7.050 5.043 1.00 66.12 103 LEU A N 1
ATOM 824 C CA . LEU A 1 103 ? 12.739 -5.813 4.756 1.00 66.12 103 LEU A CA 1
ATOM 825 C C . LEU A 1 103 ? 11.960 -4.557 5.186 1.00 66.12 103 LEU A C 1
ATOM 827 O O . LEU A 1 103 ? 10.742 -4.589 5.351 1.00 66.12 103 LEU A O 1
ATOM 831 N N . ASP A 1 104 ? 12.677 -3.436 5.313 1.00 70.81 104 ASP A N 1
ATOM 832 C CA . ASP A 1 104 ? 12.105 -2.104 5.543 1.00 70.81 104 ASP A CA 1
ATOM 833 C C . ASP A 1 104 ? 11.304 -1.641 4.316 1.00 70.81 104 ASP A C 1
ATOM 835 O O . ASP A 1 104 ? 11.838 -0.998 3.414 1.00 70.81 104 ASP A O 1
ATOM 839 N N . ILE A 1 105 ? 10.023 -2.001 4.268 1.00 72.94 105 ILE A N 1
ATOM 840 C CA . ILE A 1 105 ? 9.077 -1.530 3.251 1.00 72.94 105 ILE A CA 1
ATOM 841 C C . ILE A 1 105 ? 8.778 -0.050 3.479 1.00 72.94 105 ILE A C 1
ATOM 843 O O . ILE A 1 105 ? 8.582 0.386 4.612 1.00 72.94 105 ILE A O 1
ATOM 847 N N . ASN A 1 106 ? 8.730 0.731 2.403 1.00 70.88 106 ASN A N 1
ATOM 848 C CA . ASN A 1 106 ? 8.469 2.166 2.462 1.00 70.88 106 ASN A CA 1
ATOM 849 C C . ASN A 1 106 ? 7.002 2.510 2.195 1.00 70.88 106 ASN A C 1
ATOM 851 O O . ASN A 1 106 ? 6.514 3.502 2.725 1.00 70.88 106 ASN A O 1
ATOM 855 N N . CYS A 1 107 ? 6.323 1.732 1.349 1.00 68.94 107 CYS A N 1
ATOM 856 C CA . CYS A 1 107 ? 4.948 1.993 0.929 1.00 68.94 107 CYS A CA 1
ATOM 857 C C . CYS A 1 107 ? 4.245 0.685 0.536 1.00 68.94 107 CYS A C 1
ATOM 859 O O . CYS A 1 107 ? 4.895 -0.227 0.028 1.00 68.94 107 CYS A O 1
ATOM 861 N N . ILE A 1 108 ? 2.930 0.610 0.747 1.00 73.38 108 ILE A N 1
ATOM 862 C CA . ILE A 1 108 ? 2.058 -0.455 0.238 1.00 73.38 108 ILE A CA 1
ATOM 863 C C . ILE A 1 108 ? 1.170 0.140 -0.858 1.00 73.38 108 ILE A C 1
ATOM 865 O O . ILE A 1 108 ? 0.646 1.242 -0.699 1.00 73.38 108 ILE A O 1
ATOM 869 N N . ILE A 1 109 ? 1.021 -0.579 -1.963 1.00 70.62 109 ILE A N 1
ATOM 870 C CA . ILE A 1 109 ? 0.253 -0.189 -3.144 1.00 70.62 109 ILE A CA 1
ATOM 871 C C . ILE A 1 109 ? -0.680 -1.326 -3.558 1.00 70.62 109 ILE A C 1
ATOM 873 O O . ILE A 1 109 ? -0.364 -2.501 -3.378 1.00 70.62 109 ILE A O 1
ATOM 877 N N . GLU A 1 110 ? -1.796 -0.975 -4.179 1.00 68.75 110 GLU A N 1
ATOM 878 C CA . GLU A 1 110 ? -2.634 -1.940 -4.883 1.00 68.75 110 GLU A CA 1
ATOM 879 C C . GLU A 1 110 ? -2.016 -2.277 -6.245 1.00 68.75 110 GLU A C 1
ATOM 881 O O . GLU A 1 110 ? -1.669 -1.385 -7.027 1.00 68.75 110 GLU A O 1
ATOM 886 N N . CYS A 1 111 ? -1.860 -3.570 -6.523 1.00 68.00 111 CYS A N 1
ATOM 887 C CA . CYS A 1 111 ? -1.508 -4.090 -7.840 1.00 68.00 111 CYS A CA 1
ATOM 888 C C . CYS A 1 111 ? -2.768 -4.617 -8.554 1.00 68.00 111 CYS A C 1
ATOM 890 O O . CYS A 1 111 ? -3.885 -4.569 -8.046 1.00 68.00 111 CYS A O 1
ATOM 892 N N . SER A 1 112 ? -2.618 -5.108 -9.783 1.00 68.75 112 SER A N 1
ATOM 893 C CA . SER A 1 112 ? -3.735 -5.723 -10.508 1.00 68.75 112 SER A CA 1
ATOM 894 C C . SER A 1 112 ? -4.235 -6.998 -9.818 1.00 68.75 112 SER A C 1
ATOM 896 O O . SER A 1 112 ? -3.437 -7.742 -9.264 1.00 68.75 112 SER A O 1
ATOM 898 N N . ASN A 1 113 ? -5.527 -7.314 -9.960 1.00 71.69 113 ASN A N 1
ATOM 899 C CA . ASN A 1 113 ? -6.134 -8.580 -9.514 1.00 71.69 113 ASN A CA 1
ATOM 900 C C . ASN A 1 113 ? -6.090 -8.832 -7.994 1.00 71.69 113 ASN A C 1
ATOM 902 O O . ASN A 1 113 ? -5.919 -9.973 -7.579 1.00 71.69 113 ASN A O 1
ATOM 906 N N . MET A 1 114 ? -6.272 -7.792 -7.171 1.00 69.50 114 MET A N 1
ATOM 907 C CA . MET A 1 114 ? -6.213 -7.880 -5.699 1.00 69.50 114 MET A CA 1
ATOM 908 C C . MET A 1 114 ? -4.839 -8.285 -5.141 1.00 69.50 114 MET A C 1
ATOM 910 O O . MET A 1 114 ? -4.722 -8.570 -3.952 1.00 69.50 114 MET A O 1
ATOM 914 N N . GLU A 1 115 ? -3.794 -8.283 -5.972 1.00 77.69 115 GLU A N 1
ATOM 915 C CA . GLU A 1 115 ? -2.423 -8.393 -5.489 1.00 77.69 115 GLU A CA 1
ATOM 916 C C . GLU A 1 115 ? -2.033 -7.117 -4.743 1.00 77.69 115 GLU A C 1
ATOM 918 O O . GLU A 1 115 ? -2.360 -5.992 -5.133 1.00 77.69 115 GLU A O 1
ATOM 923 N N . VAL A 1 116 ? -1.264 -7.296 -3.685 1.00 77.69 116 VAL A N 1
ATOM 924 C CA . VAL A 1 116 ? -0.657 -6.231 -2.907 1.00 77.69 116 VAL A CA 1
ATOM 925 C C . VAL A 1 116 ? 0.780 -6.072 -3.369 1.00 77.69 116 VAL A C 1
ATOM 927 O O . VAL A 1 116 ? 1.541 -7.034 -3.454 1.00 77.69 116 VAL A O 1
ATOM 930 N N . GLY A 1 117 ? 1.173 -4.830 -3.618 1.00 79.88 117 GLY A N 1
ATOM 931 C CA . GLY A 1 117 ? 2.561 -4.452 -3.806 1.00 79.88 117 GLY A CA 1
ATOM 932 C C . GLY A 1 117 ? 3.142 -3.812 -2.552 1.00 79.88 117 GLY A C 1
ATOM 933 O O . GLY A 1 117 ? 2.582 -2.864 -2.016 1.00 79.88 117 GLY A O 1
ATOM 934 N N . ALA A 1 118 ? 4.305 -4.265 -2.108 1.00 79.00 118 ALA A N 1
ATOM 935 C CA . ALA A 1 118 ? 5.121 -3.596 -1.111 1.00 79.00 118 ALA A CA 1
ATOM 936 C C . ALA A 1 118 ? 6.346 -2.985 -1.794 1.00 79.00 118 ALA A C 1
ATOM 938 O O . ALA A 1 118 ? 7.225 -3.683 -2.300 1.00 79.00 118 ALA A O 1
ATOM 939 N N . LEU A 1 119 ? 6.395 -1.658 -1.829 1.00 75.94 119 LEU A N 1
ATOM 940 C CA . LEU A 1 119 ? 7.491 -0.916 -2.424 1.00 75.94 119 LEU A CA 1
ATOM 941 C C . LEU A 1 119 ? 8.608 -0.731 -1.396 1.00 75.94 119 LEU A C 1
ATOM 943 O O . LEU A 1 119 ? 8.401 -0.183 -0.309 1.00 75.94 119 LEU A O 1
ATOM 947 N N . GLN A 1 120 ? 9.814 -1.120 -1.785 1.00 79.38 120 GLN A N 1
ATOM 948 C CA . GLN A 1 120 ? 11.037 -0.813 -1.061 1.00 79.38 120 GLN A CA 1
ATOM 949 C C . GLN A 1 120 ? 11.930 0.051 -1.939 1.00 79.38 120 GLN A C 1
ATOM 951 O O . GLN A 1 120 ? 12.158 -0.273 -3.105 1.00 79.38 120 GLN A O 1
ATOM 956 N N . TYR A 1 121 ? 12.508 1.101 -1.372 1.00 74.69 121 TYR A N 1
ATOM 957 C CA . TYR A 1 121 ? 13.565 1.847 -2.037 1.00 74.69 121 TYR A CA 1
ATOM 958 C C . TYR A 1 121 ? 14.721 2.140 -1.086 1.00 74.69 121 TYR A C 1
ATOM 960 O O . TYR A 1 121 ? 14.538 2.523 0.070 1.00 74.69 121 TYR A O 1
ATOM 968 N N . ASP A 1 122 ? 15.930 1.949 -1.601 1.00 73.88 122 ASP A N 1
ATOM 969 C CA . ASP A 1 122 ? 17.182 2.334 -0.963 1.00 73.88 122 ASP A CA 1
ATOM 970 C C . ASP A 1 122 ? 17.923 3.347 -1.859 1.00 73.88 122 ASP A C 1
ATOM 972 O O . ASP A 1 122 ? 17.377 3.849 -2.844 1.00 73.88 122 ASP A O 1
ATOM 976 N N . THR A 1 123 ? 19.156 3.708 -1.504 1.00 70.19 123 THR A N 1
ATOM 977 C CA . THR A 1 123 ? 19.958 4.656 -2.295 1.00 70.19 123 THR A CA 1
ATOM 978 C C . THR A 1 123 ? 20.403 4.100 -3.649 1.00 70.19 123 THR A C 1
ATOM 980 O O . THR A 1 123 ? 20.891 4.861 -4.475 1.00 70.19 123 THR A O 1
ATOM 983 N N . GLU A 1 124 ? 20.269 2.796 -3.884 1.00 75.06 124 GLU A N 1
ATOM 984 C CA . GLU A 1 124 ? 20.767 2.108 -5.077 1.00 75.06 124 GLU A CA 1
ATOM 985 C C . GLU A 1 124 ? 19.647 1.599 -5.991 1.00 75.06 124 GLU A C 1
ATOM 987 O O . GLU A 1 124 ? 19.877 1.388 -7.183 1.00 75.06 124 GLU A O 1
ATOM 992 N N . LYS A 1 125 ? 18.453 1.311 -5.464 1.00 78.06 125 LYS A N 1
ATOM 993 C CA . LYS A 1 125 ? 17.371 0.683 -6.238 1.00 78.06 125 LYS A CA 1
ATOM 994 C C . LYS A 1 125 ? 15.998 0.804 -5.593 1.00 78.06 125 LYS A C 1
ATOM 996 O O . LYS A 1 125 ? 15.850 0.969 -4.385 1.00 78.06 125 LYS A O 1
ATOM 1001 N N . ILE A 1 126 ? 14.993 0.616 -6.441 1.00 77.25 126 ILE A N 1
ATOM 1002 C CA . ILE A 1 126 ? 13.589 0.454 -6.082 1.00 77.25 126 ILE A CA 1
ATOM 1003 C C . ILE A 1 126 ? 13.163 -0.963 -6.453 1.00 77.25 126 ILE A C 1
ATOM 1005 O O . ILE A 1 126 ? 13.418 -1.437 -7.566 1.00 77.25 126 ILE A O 1
ATOM 1009 N N . ARG A 1 127 ? 12.489 -1.623 -5.520 1.00 82.62 127 ARG A N 1
ATOM 1010 C CA . ARG A 1 127 ? 11.929 -2.962 -5.664 1.00 82.62 127 ARG A CA 1
ATOM 1011 C C . ARG A 1 127 ? 10.451 -2.949 -5.329 1.00 82.62 127 ARG A C 1
ATOM 1013 O O . ARG A 1 127 ? 10.005 -2.177 -4.481 1.00 82.62 127 ARG A O 1
ATOM 1020 N N . LEU A 1 128 ? 9.731 -3.846 -5.975 1.00 83.06 128 LEU A N 1
ATOM 1021 C CA . LEU A 1 128 ? 8.351 -4.162 -5.681 1.00 83.06 128 LEU A CA 1
ATOM 1022 C C . LEU A 1 128 ? 8.292 -5.614 -5.233 1.00 83.06 128 LEU A C 1
ATOM 1024 O O . LEU A 1 128 ? 8.716 -6.497 -5.967 1.00 83.06 128 LEU A O 1
ATOM 1028 N N . TYR A 1 129 ? 7.772 -5.854 -4.040 1.00 84.19 129 TYR A N 1
ATOM 1029 C CA . TYR A 1 129 ? 7.417 -7.192 -3.594 1.00 84.19 129 TYR A CA 1
ATOM 1030 C C . TYR A 1 129 ? 5.925 -7.369 -3.822 1.00 84.19 129 TYR A C 1
ATOM 1032 O O . TYR A 1 129 ? 5.147 -6.564 -3.320 1.00 84.19 129 TYR A O 1
ATOM 1040 N N . ARG A 1 130 ? 5.516 -8.375 -4.586 1.00 86.25 130 ARG A N 1
ATOM 1041 C CA . ARG A 1 130 ? 4.100 -8.657 -4.842 1.00 86.25 130 ARG A CA 1
ATOM 1042 C C . ARG A 1 130 ? 3.643 -9.849 -4.026 1.00 86.25 130 ARG A C 1
ATOM 1044 O O . ARG A 1 130 ? 4.411 -10.794 -3.866 1.00 86.25 130 ARG A O 1
ATOM 1051 N N . SER A 1 131 ? 2.418 -9.794 -3.531 1.00 83.06 131 SER A N 1
ATOM 1052 C CA . SER A 1 131 ? 1.800 -10.877 -2.775 1.00 83.06 131 SER A CA 1
ATOM 1053 C C . SER A 1 131 ? 0.290 -10.868 -2.972 1.00 83.06 131 SER A C 1
ATOM 1055 O O . SER A 1 131 ? -0.321 -9.803 -3.025 1.00 83.06 131 SER A O 1
ATOM 1057 N N . ASP A 1 132 ? -0.316 -12.042 -3.064 1.00 81.31 132 ASP A N 1
ATOM 1058 C CA . ASP A 1 132 ? -1.766 -12.256 -3.061 1.00 81.31 132 ASP A CA 1
ATOM 1059 C C . ASP A 1 132 ? -2.290 -12.712 -1.684 1.00 81.31 132 ASP A C 1
ATOM 1061 O O . ASP A 1 132 ? -3.475 -12.547 -1.379 1.00 81.31 132 ASP A O 1
ATOM 1065 N N . ASP A 1 133 ? -1.413 -13.253 -0.833 1.00 78.25 133 ASP A N 1
ATOM 1066 C CA . ASP A 1 133 ? -1.763 -13.907 0.433 1.00 78.25 133 ASP A CA 1
ATOM 1067 C C . ASP A 1 133 ? -1.043 -13.359 1.677 1.00 78.25 133 ASP A C 1
ATOM 1069 O O . ASP A 1 133 ? -1.347 -13.793 2.784 1.00 78.25 133 ASP A O 1
ATOM 1073 N N . TRP A 1 134 ? -0.139 -12.389 1.517 1.00 77.25 134 TRP A N 1
ATOM 1074 C CA . TRP A 1 134 ? 0.752 -11.808 2.538 1.00 77.25 134 TRP A CA 1
ATOM 1075 C C . TRP A 1 134 ? 1.859 -12.722 3.072 1.00 77.25 134 TRP A C 1
ATOM 1077 O O . TRP A 1 134 ? 2.804 -12.230 3.702 1.00 77.25 134 TRP A O 1
ATOM 1087 N N . ASP A 1 135 ? 1.776 -14.019 2.802 1.00 78.69 135 ASP A N 1
ATOM 1088 C CA . ASP A 1 135 ? 2.715 -15.030 3.279 1.00 78.69 135 ASP A CA 1
ATOM 1089 C C . ASP A 1 135 ? 3.831 -15.282 2.259 1.00 78.69 135 ASP A C 1
ATOM 1091 O O . ASP A 1 135 ? 4.982 -15.552 2.625 1.00 78.69 135 ASP A O 1
ATOM 1095 N N . SER A 1 136 ? 3.513 -15.155 0.971 1.00 84.06 136 SER A N 1
ATOM 1096 C CA . SER A 1 136 ? 4.431 -15.356 -0.142 1.00 84.06 136 SER A CA 1
ATOM 1097 C C . SER A 1 136 ? 4.677 -14.049 -0.895 1.00 84.06 136 SER A C 1
ATOM 1099 O O . SER A 1 136 ? 3.753 -13.311 -1.216 1.00 84.06 136 SER A O 1
ATOM 1101 N N . TRP A 1 137 ? 5.950 -13.738 -1.153 1.00 86.12 137 TRP A N 1
ATOM 1102 C CA . TRP A 1 137 ? 6.349 -12.488 -1.798 1.00 86.12 137 TRP A CA 1
ATOM 1103 C C . TRP A 1 137 ? 7.262 -12.754 -2.990 1.00 86.12 137 TRP A C 1
ATOM 1105 O O . TRP A 1 137 ? 8.318 -13.374 -2.841 1.00 86.12 137 TRP A O 1
ATOM 1115 N N . GLU A 1 138 ? 6.883 -12.243 -4.159 1.00 87.56 138 GLU A N 1
ATOM 1116 C CA . GLU A 1 138 ? 7.726 -12.226 -5.354 1.00 87.56 138 GLU A CA 1
ATOM 1117 C C . GLU A 1 138 ? 8.441 -10.874 -5.470 1.00 87.56 138 GLU A C 1
ATOM 1119 O O . GLU A 1 138 ? 7.798 -9.827 -5.513 1.00 87.56 138 GLU A O 1
ATOM 1124 N N . GLU A 1 139 ? 9.778 -10.883 -5.505 1.00 88.75 139 GLU A N 1
ATOM 1125 C CA . GLU A 1 139 ? 10.586 -9.672 -5.695 1.00 88.75 139 GLU A CA 1
ATOM 1126 C C . GLU A 1 139 ? 10.727 -9.335 -7.183 1.00 88.75 139 GLU A C 1
ATOM 1128 O O . GLU A 1 139 ? 11.270 -10.109 -7.972 1.00 88.75 139 GLU A O 1
ATOM 1133 N N . GLU A 1 140 ? 10.356 -8.110 -7.533 1.00 85.25 140 GLU A N 1
ATOM 1134 C CA . GLU A 1 140 ? 10.601 -7.499 -8.829 1.00 85.25 140 GLU A CA 1
ATOM 1135 C C . GLU A 1 140 ? 11.503 -6.268 -8.664 1.00 85.25 140 GLU A C 1
ATOM 1137 O O . GLU A 1 140 ? 11.183 -5.300 -7.965 1.00 85.25 140 GLU A O 1
ATOM 1142 N N . LEU A 1 141 ? 12.652 -6.271 -9.342 1.00 83.75 141 LEU A N 1
ATOM 1143 C CA . LEU A 1 141 ? 13.494 -5.083 -9.446 1.00 83.75 141 LEU A CA 1
ATOM 1144 C C . LEU A 1 141 ? 12.863 -4.107 -10.443 1.00 83.75 141 LEU A C 1
ATOM 1146 O O . LEU A 1 141 ? 13.004 -4.286 -11.652 1.00 83.75 141 LEU A O 1
ATOM 1150 N N . LEU A 1 142 ? 12.234 -3.045 -9.936 1.00 72.56 142 LEU A N 1
ATOM 1151 C CA . LEU A 1 142 ? 11.646 -2.011 -10.786 1.00 72.56 142 LEU A CA 1
ATOM 1152 C C . LEU A 1 142 ? 12.713 -1.108 -11.406 1.00 72.56 142 LEU A C 1
ATOM 1154 O O . LEU A 1 142 ? 12.622 -0.738 -12.576 1.00 72.56 142 LEU A O 1
ATOM 1158 N N . MET A 1 143 ? 13.713 -0.701 -10.616 1.00 68.31 143 MET A N 1
ATOM 1159 C CA . MET A 1 143 ? 14.648 0.339 -11.045 1.00 68.31 143 MET A CA 1
ATOM 1160 C C . MET A 1 143 ? 15.966 0.307 -10.266 1.00 68.31 143 MET A C 1
ATOM 1162 O O . MET A 1 143 ? 15.965 0.103 -9.057 1.00 68.31 143 MET A O 1
ATOM 1166 N N . ARG A 1 144 ? 17.090 0.567 -10.947 1.00 75.56 144 ARG A N 1
ATOM 1167 C CA . ARG A 1 144 ? 18.380 0.915 -10.320 1.00 75.56 144 ARG A CA 1
ATOM 1168 C C . ARG A 1 144 ? 18.574 2.428 -10.373 1.00 75.56 144 ARG A C 1
ATOM 1170 O O . ARG A 1 144 ? 18.262 3.036 -11.396 1.00 75.56 144 ARG A O 1
ATOM 1177 N N . LEU A 1 145 ? 19.045 3.003 -9.277 1.00 68.12 145 LEU A N 1
ATOM 1178 C CA . LEU A 1 145 ? 19.266 4.431 -9.100 1.00 68.12 145 LEU A CA 1
ATOM 1179 C C . LEU A 1 145 ? 20.755 4.729 -9.255 1.00 68.12 145 LEU A C 1
ATOM 1181 O O . LEU A 1 145 ? 21.573 4.101 -8.586 1.00 68.12 145 LEU A O 1
ATOM 1185 N N . ASP A 1 146 ? 21.084 5.691 -10.115 1.00 60.38 146 ASP A N 1
ATOM 1186 C CA . ASP A 1 146 ? 22.465 6.167 -10.274 1.00 60.38 146 ASP A CA 1
ATOM 1187 C C . ASP A 1 146 ? 22.722 7.454 -9.482 1.00 60.38 146 ASP A C 1
ATOM 1189 O O . ASP A 1 146 ? 23.832 7.660 -9.001 1.00 60.38 146 ASP A O 1
ATOM 1193 N N . ASP A 1 147 ? 21.701 8.309 -9.339 1.00 53.94 147 ASP A N 1
ATOM 1194 C CA . ASP A 1 147 ? 21.809 9.606 -8.661 1.00 53.94 147 ASP A CA 1
ATOM 1195 C C . ASP A 1 147 ? 20.459 9.973 -7.996 1.00 53.94 147 ASP A C 1
ATOM 1197 O O . ASP A 1 147 ? 19.622 10.677 -8.575 1.00 53.94 147 ASP A O 1
ATOM 1201 N N . PRO A 1 148 ? 20.144 9.409 -6.814 1.00 51.22 148 PRO A N 1
ATOM 1202 C CA . PRO A 1 148 ? 18.854 9.622 -6.165 1.00 51.22 148 PRO A CA 1
ATOM 1203 C C . PRO A 1 148 ? 18.745 11.054 -5.617 1.00 51.22 148 PRO A C 1
ATOM 1205 O O . PRO A 1 148 ? 19.339 11.385 -4.591 1.00 51.22 148 PRO A O 1
ATOM 1208 N N . VAL A 1 149 ? 17.942 11.908 -6.259 1.00 44.00 149 VAL A N 1
ATOM 1209 C CA . VAL A 1 149 ? 17.650 13.262 -5.761 1.00 44.00 149 VAL A CA 1
ATOM 1210 C C . VAL A 1 149 ? 16.262 13.302 -5.129 1.00 44.00 149 VAL A C 1
ATOM 1212 O O . VAL A 1 149 ? 15.269 13.594 -5.783 1.00 44.00 149 VAL A O 1
ATOM 1215 N N . PHE A 1 150 ? 16.184 13.053 -3.824 1.00 49.38 150 PHE A N 1
ATOM 1216 C CA . PHE A 1 150 ? 14.936 13.209 -3.077 1.00 49.38 150 PHE A CA 1
ATOM 1217 C C . PHE A 1 150 ? 14.585 14.700 -2.932 1.00 49.38 150 PHE A C 1
ATOM 1219 O O . PHE A 1 150 ? 15.217 15.412 -2.150 1.00 49.38 150 PHE A O 1
ATOM 1226 N N . PHE A 1 151 ? 13.572 15.182 -3.653 1.00 37.91 151 PHE A N 1
ATOM 1227 C CA . PHE A 1 151 ? 13.028 16.524 -3.441 1.00 37.91 151 PHE A CA 1
ATOM 1228 C C . PHE A 1 151 ? 11.910 16.480 -2.393 1.00 37.91 151 PHE A C 1
ATOM 1230 O O . PHE A 1 151 ? 10.896 15.815 -2.562 1.00 37.91 151 PHE A O 1
ATOM 1237 N N . TYR A 1 152 ? 12.063 17.241 -1.314 1.00 40.69 152 TYR A N 1
ATOM 1238 C CA . TYR A 1 152 ? 10.950 17.575 -0.428 1.00 40.69 152 TYR A CA 1
ATOM 1239 C C . TYR A 1 152 ? 10.510 18.996 -0.778 1.00 40.69 152 TYR A C 1
ATOM 1241 O O . TYR A 1 152 ? 11.174 19.961 -0.402 1.00 40.69 152 TYR A O 1
ATOM 1249 N N . GLY A 1 153 ? 9.442 19.126 -1.567 1.00 33.47 153 GLY A N 1
ATOM 1250 C CA . GLY A 1 153 ? 8.870 20.418 -1.931 1.00 33.47 153 GLY A CA 1
ATOM 1251 C C . GLY A 1 153 ? 7.726 20.777 -0.991 1.00 33.47 153 GLY A C 1
ATOM 1252 O O . GLY A 1 153 ? 6.657 20.182 -1.051 1.00 33.47 153 GLY A O 1
ATOM 1253 N N . THR A 1 154 ? 7.917 21.757 -0.116 1.00 35.00 154 THR A N 1
ATOM 1254 C CA . THR A 1 154 ? 6.788 22.411 0.556 1.00 35.00 154 THR A CA 1
ATOM 1255 C C . THR A 1 154 ? 6.294 23.539 -0.338 1.00 35.00 154 THR A C 1
ATOM 1257 O O . THR A 1 154 ? 7.030 24.500 -0.555 1.00 35.00 154 THR A O 1
ATOM 1260 N N . ASP A 1 155 ? 5.078 23.418 -0.865 1.00 38.75 155 ASP A N 1
ATOM 1261 C CA . ASP A 1 155 ? 4.373 24.550 -1.457 1.00 38.75 155 ASP A CA 1
ATOM 1262 C C . ASP A 1 155 ? 3.691 25.306 -0.306 1.00 38.75 155 ASP A C 1
ATOM 1264 O O . ASP A 1 155 ? 2.850 24.744 0.401 1.00 38.75 155 ASP A O 1
ATOM 1268 N N . GLU A 1 156 ? 4.108 26.552 -0.060 1.00 38.59 156 GLU A N 1
ATOM 1269 C CA . GLU A 1 156 ? 3.568 27.382 1.028 1.00 38.59 156 GLU A CA 1
ATOM 1270 C C . GLU A 1 156 ? 2.062 27.658 0.865 1.00 38.59 156 GLU A C 1
ATOM 1272 O O . GLU A 1 156 ? 1.381 27.849 1.874 1.00 38.59 156 GLU A O 1
ATOM 1277 N N . ASP A 1 157 ? 1.532 27.602 -0.363 1.00 41.66 157 ASP A N 1
ATOM 1278 C CA . ASP A 1 157 ? 0.131 27.911 -0.669 1.00 41.66 157 ASP A CA 1
ATOM 1279 C C . ASP A 1 157 ? -0.748 26.653 -0.828 1.00 41.66 157 ASP A C 1
ATOM 1281 O O . ASP A 1 157 ? -1.955 26.716 -0.583 1.00 41.66 157 ASP A O 1
ATOM 1285 N N . ASN A 1 158 ? -0.167 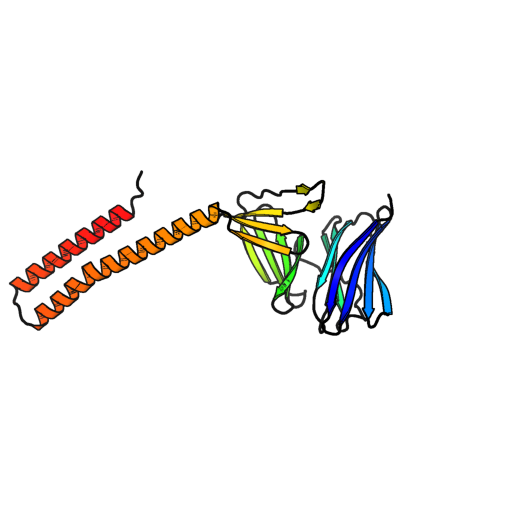25.500 -1.199 1.00 40.09 158 ASN A N 1
ATOM 1286 C CA . ASN A 1 158 ? -0.918 24.267 -1.511 1.00 40.09 158 ASN A CA 1
ATOM 1287 C C . ASN A 1 158 ? -0.628 23.066 -0.586 1.00 40.09 158 ASN A C 1
ATOM 1289 O O . ASN A 1 158 ? -1.216 21.997 -0.764 1.00 40.09 158 ASN A O 1
ATOM 1293 N N . GLY A 1 159 ? 0.233 23.227 0.424 1.00 39.03 159 GLY A N 1
ATOM 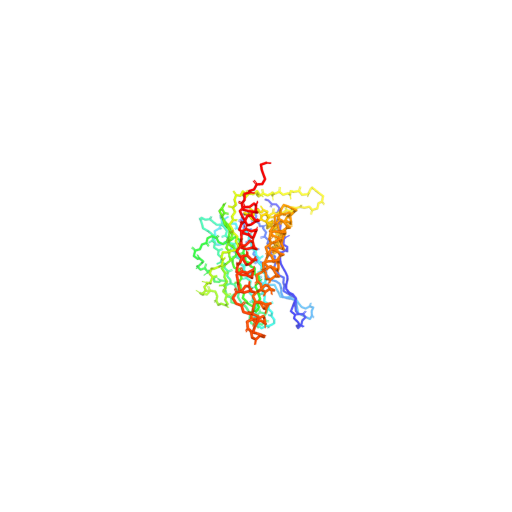1294 C CA . GLY A 1 159 ? 0.573 22.177 1.385 1.00 39.03 159 GLY A CA 1
ATOM 1295 C C . GLY A 1 159 ? 1.817 21.362 1.010 1.00 39.03 159 GLY A C 1
ATOM 1296 O O . GLY A 1 159 ? 2.542 21.653 0.060 1.00 39.03 159 GLY A O 1
ATOM 1297 N N . ILE A 1 160 ? 2.115 20.336 1.814 1.00 37.12 160 ILE A N 1
ATOM 1298 C CA . ILE A 1 160 ? 3.325 19.517 1.653 1.00 37.12 160 ILE A CA 1
ATOM 1299 C C . ILE A 1 160 ? 3.168 18.609 0.423 1.00 37.12 160 ILE A C 1
ATOM 1301 O O . ILE A 1 160 ? 2.489 17.586 0.494 1.00 37.12 160 ILE A O 1
ATOM 1305 N N . LEU A 1 161 ? 3.853 18.939 -0.677 1.00 37.19 161 LEU A N 1
ATOM 1306 C CA . LEU A 1 161 ? 4.080 18.025 -1.793 1.00 37.19 161 LEU A CA 1
ATOM 1307 C C . LEU A 1 161 ? 5.308 17.156 -1.481 1.00 37.19 161 LEU A C 1
ATOM 1309 O O . LEU A 1 161 ? 6.429 17.432 -1.909 1.00 37.19 161 LEU A O 1
ATOM 1313 N N . SER A 1 162 ? 5.119 16.079 -0.716 1.00 39.66 162 SER A N 1
ATOM 1314 C CA . SER A 1 162 ? 6.179 15.076 -0.575 1.00 39.66 162 SER A CA 1
ATOM 1315 C C . SER A 1 162 ? 6.246 14.260 -1.864 1.00 39.66 162 SER A C 1
ATOM 1317 O O . SER A 1 162 ? 5.438 13.356 -2.064 1.00 39.66 162 SER A O 1
ATOM 1319 N N . ALA A 1 163 ? 7.181 14.613 -2.746 1.00 40.91 163 ALA A N 1
ATOM 1320 C CA . ALA A 1 163 ? 7.409 13.938 -4.014 1.00 40.91 163 ALA A CA 1
ATOM 1321 C C . ALA A 1 163 ? 8.811 13.322 -4.040 1.00 40.91 163 ALA A C 1
ATOM 1323 O O . ALA A 1 163 ? 9.784 13.999 -4.352 1.00 40.91 163 ALA A O 1
ATOM 1324 N N . ALA A 1 164 ? 8.938 12.030 -3.733 1.00 46.50 164 ALA A N 1
ATOM 1325 C CA . ALA A 1 164 ? 10.214 11.357 -3.954 1.00 46.50 164 ALA A CA 1
ATOM 1326 C C . ALA A 1 164 ? 10.403 11.191 -5.462 1.00 46.50 164 ALA A C 1
ATOM 1328 O O . ALA A 1 164 ? 9.572 10.549 -6.114 1.00 46.50 164 ALA A O 1
ATOM 1329 N N . CYS A 1 165 ? 11.472 11.768 -6.010 1.00 48.00 165 CYS A N 1
ATOM 1330 C CA . CYS A 1 165 ? 11.852 11.513 -7.383 1.00 48.00 165 CYS A CA 1
ATOM 1331 C C . CYS A 1 165 ? 13.263 10.968 -7.526 1.00 48.00 165 CYS A C 1
ATOM 1333 O O . CYS A 1 165 ? 14.160 11.256 -6.743 1.00 48.00 165 CYS A O 1
ATOM 1335 N N . ALA A 1 166 ? 13.427 10.071 -8.488 1.00 51.34 166 ALA A N 1
ATOM 1336 C CA . ALA A 1 166 ? 14.685 9.390 -8.726 1.00 51.34 166 ALA A CA 1
ATOM 1337 C C . ALA A 1 166 ? 14.818 9.118 -10.220 1.00 51.34 166 ALA A C 1
ATOM 1339 O O . ALA A 1 166 ? 13.821 8.806 -10.874 1.00 51.34 166 ALA A O 1
ATOM 1340 N N . VAL A 1 167 ? 16.032 9.271 -10.746 1.00 46.50 167 VAL A N 1
ATOM 1341 C CA . VAL A 1 167 ? 16.337 9.061 -12.161 1.00 46.50 167 VAL A CA 1
ATOM 1342 C C . VAL A 1 167 ? 17.192 7.805 -12.302 1.00 46.50 167 VAL A C 1
ATOM 1344 O O . VAL A 1 167 ? 18.159 7.628 -11.561 1.00 46.50 167 VAL A O 1
ATOM 1347 N N . ASN A 1 168 ? 16.827 6.912 -13.223 1.00 54.59 168 ASN A N 1
ATOM 1348 C CA . ASN A 1 168 ? 17.634 5.725 -13.523 1.00 54.59 168 ASN A CA 1
ATOM 1349 C C . ASN A 1 168 ? 18.661 5.958 -14.638 1.00 54.59 168 ASN A C 1
ATOM 1351 O O . ASN A 1 168 ? 18.633 6.986 -15.314 1.00 54.59 168 ASN A O 1
ATOM 1355 N N . THR A 1 169 ? 19.488 4.939 -14.900 1.00 50.72 169 THR A N 1
ATOM 1356 C CA . THR A 1 169 ? 20.452 4.874 -16.021 1.00 50.72 169 THR A CA 1
ATOM 1357 C C . THR A 1 169 ? 19.848 5.203 -17.392 1.00 50.72 169 THR A C 1
ATOM 1359 O O . THR A 1 169 ? 20.568 5.534 -18.329 1.00 50.72 169 THR A O 1
ATOM 1362 N N . HIS A 1 170 ? 18.528 5.072 -17.539 1.00 49.31 170 HIS A N 1
ATOM 1363 C CA . HIS A 1 170 ? 17.789 5.308 -18.777 1.00 49.31 170 HIS A CA 1
ATOM 1364 C C . HIS A 1 170 ? 17.075 6.669 -18.791 1.00 49.31 170 HIS A C 1
ATOM 1366 O O . HIS A 1 170 ? 16.297 6.932 -19.705 1.00 49.31 170 HIS A O 1
ATOM 1372 N N . GLY A 1 171 ? 17.294 7.526 -17.787 1.00 49.88 171 GLY A N 1
ATOM 1373 C CA . GLY A 1 171 ? 16.670 8.842 -17.668 1.00 49.88 171 GLY A CA 1
ATOM 1374 C C . GLY A 1 171 ? 15.192 8.817 -17.254 1.00 49.88 171 GLY A C 1
ATOM 1375 O O . GLY A 1 171 ? 14.486 9.793 -17.488 1.00 49.88 171 GLY A O 1
ATOM 1376 N N . GLN A 1 172 ? 14.660 7.726 -16.707 1.00 51.66 172 GLN A N 1
ATOM 1377 C CA . GLN A 1 172 ? 13.263 7.662 -16.256 1.00 51.66 172 GLN A CA 1
ATOM 1378 C C . GLN A 1 172 ? 13.138 8.247 -14.847 1.00 51.66 172 GLN A C 1
ATOM 1380 O O . GLN A 1 172 ? 13.893 7.853 -13.967 1.00 51.66 172 GLN A O 1
ATOM 1385 N N . LEU A 1 173 ? 12.184 9.156 -14.645 1.00 52.38 173 LEU A N 1
ATOM 1386 C CA . LEU A 1 173 ? 11.851 9.806 -13.381 1.00 52.38 173 LEU A CA 1
ATOM 1387 C C . LEU A 1 173 ? 10.739 9.033 -12.668 1.00 52.38 173 LEU A C 1
ATOM 1389 O O . LEU A 1 173 ? 9.593 9.051 -13.111 1.00 52.38 173 LEU A O 1
ATOM 1393 N N . LEU A 1 174 ? 11.036 8.402 -11.538 1.00 56.06 174 LEU A N 1
ATOM 1394 C CA . LEU A 1 174 ? 9.981 8.028 -10.597 1.00 56.06 174 LEU A CA 1
ATOM 1395 C C . LEU A 1 174 ? 9.454 9.306 -9.932 1.00 56.06 174 LEU A C 1
ATOM 1397 O O . LEU A 1 174 ? 10.252 10.151 -9.553 1.00 56.06 174 LEU A O 1
ATOM 1401 N N . VAL A 1 175 ? 8.141 9.448 -9.769 1.00 54.81 175 VAL A N 1
ATOM 1402 C CA . VAL A 1 175 ? 7.519 10.449 -8.892 1.00 54.81 175 VAL A CA 1
ATOM 1403 C C . VAL A 1 175 ? 6.507 9.722 -8.018 1.00 54.81 175 VAL A C 1
ATOM 1405 O O . VAL A 1 175 ? 5.523 9.188 -8.529 1.00 54.81 175 VAL A O 1
ATOM 1408 N N . ALA A 1 176 ? 6.745 9.685 -6.711 1.00 50.31 176 ALA A N 1
ATOM 1409 C CA . ALA A 1 176 ? 5.790 9.163 -5.735 1.00 50.31 176 ALA A CA 1
ATOM 1410 C C . ALA A 1 176 ? 5.083 10.327 -5.036 1.00 50.31 176 ALA A C 1
ATOM 1412 O O . ALA A 1 176 ? 5.753 11.147 -4.419 1.00 50.31 176 ALA A O 1
ATOM 1413 N N . TYR A 1 177 ? 3.757 10.403 -5.138 1.00 46.47 177 TYR A N 1
ATOM 1414 C CA . TYR A 1 177 ? 2.917 11.439 -4.545 1.00 46.47 177 TYR A CA 1
ATOM 1415 C C . TYR A 1 177 ? 1.784 10.810 -3.719 1.00 46.47 177 TYR A C 1
ATOM 1417 O O . TYR A 1 177 ? 0.815 10.282 -4.272 1.00 46.47 177 TYR A O 1
ATOM 1425 N N . GLY A 1 178 ? 1.898 10.855 -2.388 1.00 49.22 178 GLY A N 1
ATOM 1426 C CA . GLY A 1 178 ? 0.946 10.179 -1.495 1.00 49.22 178 GLY A CA 1
ATOM 1427 C C . GLY A 1 178 ? 0.918 8.663 -1.740 1.00 49.22 178 GLY A C 1
ATOM 1428 O O . GLY A 1 178 ? 1.962 8.020 -1.692 1.00 49.22 178 GLY A O 1
ATOM 1429 N N . THR A 1 179 ? -0.262 8.103 -2.036 1.00 36.56 179 THR A N 1
ATOM 1430 C CA . THR A 1 179 ? -0.470 6.677 -2.380 1.00 36.56 179 THR A CA 1
ATOM 1431 C C . THR A 1 179 ? -0.258 6.350 -3.862 1.00 36.56 179 THR A C 1
ATOM 1433 O O . THR A 1 179 ? -0.336 5.190 -4.261 1.00 36.56 179 THR A O 1
ATOM 1436 N N . LYS A 1 180 ? 0.010 7.350 -4.711 1.00 36.34 180 LYS A N 1
ATOM 1437 C CA . LYS A 1 180 ? 0.190 7.158 -6.156 1.00 36.34 180 LYS A CA 1
ATOM 1438 C C . LYS A 1 180 ? 1.659 7.304 -6.517 1.00 36.34 180 LYS A C 1
ATOM 1440 O O . LYS A 1 180 ? 2.303 8.268 -6.119 1.00 36.34 180 LYS A O 1
ATOM 1445 N N . PHE A 1 181 ? 2.188 6.397 -7.326 1.00 47.53 181 PHE A N 1
ATOM 1446 C CA . PHE A 1 181 ? 3.498 6.568 -7.949 1.00 47.53 181 PHE A CA 1
ATOM 1447 C C . PHE A 1 181 ? 3.363 6.481 -9.466 1.00 47.53 181 PHE A C 1
ATOM 1449 O O . PHE A 1 181 ? 2.521 5.756 -9.993 1.00 47.53 181 PHE A O 1
ATOM 1456 N N . GLY A 1 182 ? 4.182 7.253 -10.169 1.00 43.19 182 GLY A N 1
ATOM 1457 C CA . GLY A 1 182 ? 4.281 7.216 -11.620 1.00 43.19 182 GLY A CA 1
ATOM 1458 C C . GLY A 1 182 ? 5.739 7.159 -12.041 1.00 43.19 182 GLY A C 1
ATOM 1459 O O . GLY A 1 182 ? 6.584 7.830 -11.452 1.00 43.19 182 GLY A O 1
ATOM 1460 N N . ILE A 1 183 ? 6.037 6.359 -13.061 1.00 51.06 183 ILE A N 1
ATOM 1461 C CA . ILE A 1 183 ? 7.329 6.390 -13.746 1.00 51.06 183 ILE A CA 1
ATOM 1462 C C . ILE A 1 183 ? 7.128 7.206 -15.019 1.00 51.06 183 ILE A C 1
ATOM 1464 O O . ILE A 1 183 ? 6.381 6.816 -15.914 1.00 51.06 183 ILE A O 1
ATOM 1468 N N . PHE A 1 184 ? 7.786 8.352 -15.082 1.00 49.25 184 PHE A N 1
ATOM 1469 C CA . PHE A 1 184 ? 7.742 9.278 -16.200 1.00 49.25 184 PHE A CA 1
ATOM 1470 C C . PHE A 1 184 ? 9.045 9.185 -16.986 1.00 49.25 184 PHE A C 1
ATOM 1472 O O . PHE A 1 184 ? 10.128 9.057 -16.424 1.00 49.25 184 PHE A O 1
ATOM 1479 N N . THR A 1 185 ? 8.976 9.286 -18.304 1.00 44.50 185 THR A N 1
ATOM 1480 C CA . THR A 1 185 ? 10.168 9.522 -19.123 1.00 44.50 185 THR A CA 1
ATOM 1481 C C . THR A 1 185 ? 10.584 10.987 -18.973 1.00 44.50 185 THR A C 1
ATOM 1483 O O . THR A 1 185 ? 9.778 11.875 -19.250 1.00 44.50 185 THR A O 1
ATOM 1486 N N . THR A 1 186 ? 11.816 11.276 -18.538 1.00 54.03 186 THR A N 1
ATOM 1487 C CA . THR A 1 186 ? 12.350 12.650 -18.623 1.00 54.03 186 THR A CA 1
ATOM 1488 C C . THR A 1 186 ? 12.646 13.028 -20.075 1.00 54.03 186 THR A C 1
ATOM 1490 O O . THR A 1 186 ? 12.833 12.152 -20.924 1.00 54.03 186 THR A O 1
ATOM 1493 N N . PHE A 1 187 ? 12.804 14.326 -20.348 1.00 50.47 187 PHE A N 1
ATOM 1494 C CA . PHE A 1 187 ? 13.318 14.812 -21.635 1.00 50.47 187 PHE A CA 1
ATOM 1495 C C . PHE A 1 187 ? 14.643 14.140 -22.039 1.00 50.47 187 PHE A C 1
ATOM 1497 O O . PHE A 1 187 ? 14.834 13.834 -23.210 1.00 50.47 187 PHE A O 1
ATOM 1504 N N . HIS A 1 188 ? 15.516 13.826 -21.074 1.00 45.44 188 HIS A N 1
ATOM 1505 C CA . HIS A 1 188 ? 16.774 13.123 -21.334 1.00 45.44 188 HIS A CA 1
ATOM 1506 C C . HIS A 1 188 ? 16.554 11.659 -21.757 1.00 45.44 188 HIS A C 1
ATOM 1508 O O . HIS A 1 188 ? 17.203 11.179 -22.682 1.00 45.44 188 HIS A O 1
ATOM 1514 N N . SER A 1 189 ? 15.586 10.956 -21.154 1.00 45.56 189 SER A N 1
ATOM 1515 C CA . SER A 1 189 ? 15.202 9.611 -21.619 1.00 45.56 189 SER A CA 1
ATOM 1516 C C . SER A 1 189 ? 14.524 9.616 -22.983 1.00 45.56 189 SER A C 1
ATOM 1518 O O . SER A 1 189 ? 14.683 8.665 -23.740 1.00 45.56 189 SER A O 1
ATOM 1520 N N . GLU A 1 190 ? 13.782 10.674 -23.320 1.00 50.97 190 GLU A N 1
ATOM 1521 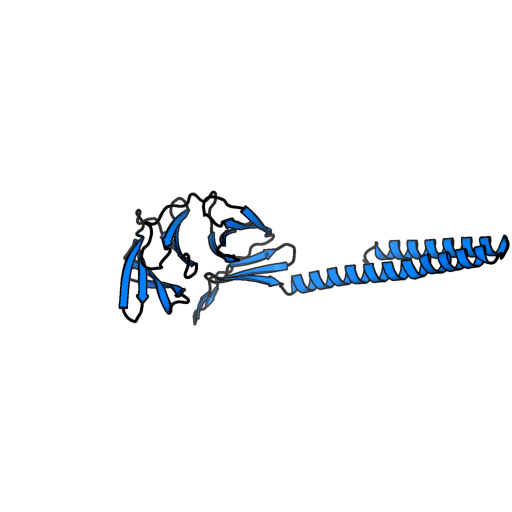C CA . GLU A 1 190 ? 13.181 10.810 -24.646 1.00 50.97 190 GLU A CA 1
ATOM 1522 C C . GLU A 1 190 ? 14.266 11.018 -25.711 1.00 50.97 190 GLU A C 1
ATOM 1524 O O . GLU A 1 190 ? 14.183 10.446 -26.796 1.00 50.97 190 GLU A O 1
ATOM 1529 N N . GLU A 1 191 ? 15.314 11.775 -25.386 1.00 57.59 191 GLU A N 1
ATOM 1530 C CA . GLU A 1 191 ? 16.485 11.968 -26.243 1.00 57.59 191 GLU A CA 1
ATOM 1531 C C . GLU A 1 191 ? 17.278 10.663 -26.421 1.00 57.59 191 GLU A C 1
ATOM 1533 O O . GLU A 1 191 ? 17.477 10.233 -27.557 1.00 57.59 191 GLU A O 1
ATOM 1538 N N . LEU A 1 192 ? 17.593 9.950 -25.332 1.00 52.56 192 LEU A N 1
ATOM 1539 C CA . LEU A 1 192 ? 18.233 8.625 -25.377 1.00 52.56 192 LEU A CA 1
ATOM 1540 C C . LEU A 1 192 ? 17.388 7.592 -26.138 1.00 52.56 192 LEU A C 1
ATOM 1542 O O . LEU A 1 192 ? 17.913 6.796 -26.918 1.00 52.56 192 LEU A O 1
ATOM 1546 N N . TYR A 1 193 ? 16.067 7.606 -25.955 1.00 50.09 193 TYR A N 1
ATOM 1547 C CA . TYR A 1 193 ? 15.152 6.735 -26.690 1.00 50.09 193 TYR A CA 1
ATOM 1548 C C . TYR A 1 193 ? 15.124 7.075 -28.183 1.00 50.09 193 TYR A C 1
ATOM 1550 O O . TYR A 1 193 ? 15.134 6.169 -29.018 1.00 50.09 193 TYR A O 1
ATOM 1558 N N . ARG A 1 194 ? 15.130 8.365 -28.543 1.00 56.44 194 ARG A N 1
ATOM 1559 C CA . ARG A 1 194 ? 15.222 8.815 -29.940 1.00 56.44 194 ARG A CA 1
ATOM 1560 C C . ARG A 1 194 ? 16.561 8.434 -30.564 1.00 56.44 194 ARG A C 1
ATOM 1562 O O . ARG A 1 194 ? 16.568 7.963 -31.701 1.00 56.44 194 ARG A O 1
ATOM 1569 N N . GLU A 1 195 ? 17.666 8.555 -29.834 1.00 64.06 195 GLU A N 1
ATOM 1570 C CA . GLU A 1 195 ? 18.980 8.083 -30.279 1.00 64.06 195 GLU A CA 1
ATOM 1571 C C . GLU A 1 195 ? 18.977 6.569 -30.514 1.00 64.06 195 GLU A C 1
ATOM 1573 O O . GLU A 1 195 ? 19.350 6.112 -31.599 1.00 64.06 195 GLU A O 1
ATOM 1578 N N . GLN A 1 196 ? 18.464 5.778 -29.567 1.00 53.19 196 GLN A N 1
ATOM 1579 C CA . GLN A 1 196 ? 18.357 4.324 -29.718 1.00 53.19 196 GLN A CA 1
ATOM 1580 C C . GLN A 1 196 ? 17.424 3.921 -30.867 1.00 53.19 196 GLN A C 1
ATOM 1582 O O . GLN A 1 196 ? 17.761 3.029 -31.651 1.00 53.19 196 GLN A O 1
ATOM 1587 N N . GLN A 1 197 ? 16.282 4.594 -31.035 1.00 54.56 197 GLN A N 1
ATOM 1588 C CA . GLN A 1 197 ? 15.407 4.379 -32.188 1.00 54.56 197 GLN A CA 1
ATOM 1589 C C . GLN A 1 197 ? 16.105 4.732 -33.501 1.00 54.56 197 GLN A C 1
ATOM 1591 O O . GLN A 1 197 ? 15.970 3.981 -34.469 1.00 54.56 197 GLN A O 1
ATOM 1596 N N . SER A 1 198 ? 16.885 5.816 -33.538 1.00 61.03 198 SER A N 1
ATOM 1597 C CA . SER A 1 198 ? 17.656 6.197 -34.723 1.00 61.03 198 SER A CA 1
ATOM 1598 C C . SER A 1 198 ? 18.697 5.131 -35.077 1.00 61.03 198 SER A C 1
ATOM 1600 O O . SER A 1 198 ? 18.815 4.759 -36.242 1.00 61.03 198 SER A O 1
ATOM 1602 N N . LEU A 1 199 ? 19.367 4.534 -34.082 1.00 61.50 199 LEU A N 1
ATOM 1603 C CA . LEU A 1 199 ? 20.308 3.428 -34.281 1.00 61.50 199 LEU A CA 1
ATOM 1604 C C . LEU A 1 199 ? 19.607 2.168 -34.802 1.00 61.50 199 LEU A C 1
ATOM 1606 O O . LEU A 1 199 ? 20.092 1.531 -35.740 1.00 61.50 199 LEU A O 1
ATOM 1610 N N . VAL A 1 200 ? 18.436 1.825 -34.258 1.00 58.47 200 VAL A N 1
ATOM 1611 C CA . VAL A 1 200 ? 17.627 0.686 -34.731 1.00 58.47 200 VAL A CA 1
ATOM 1612 C C . VAL A 1 200 ? 17.118 0.921 -36.155 1.00 58.47 200 VAL A C 1
ATOM 1614 O O . VAL A 1 200 ? 17.144 0.008 -36.984 1.00 58.47 200 VAL A O 1
ATOM 1617 N N . GLN A 1 201 ? 16.678 2.137 -36.471 1.00 60.84 201 GLN A N 1
ATOM 1618 C CA . GLN A 1 201 ? 16.206 2.503 -37.804 1.00 60.84 201 GLN A CA 1
ATOM 1619 C C . GLN A 1 201 ? 17.355 2.524 -38.822 1.00 60.84 201 GLN A C 1
ATOM 1621 O O . GLN A 1 201 ? 17.198 2.003 -39.932 1.00 60.84 201 GLN A O 1
ATOM 1626 N N . ASN A 1 202 ? 18.527 3.026 -38.430 1.00 68.38 202 ASN A N 1
ATOM 1627 C CA . ASN A 1 202 ? 19.748 2.978 -39.232 1.00 68.38 202 ASN A CA 1
ATOM 1628 C C . ASN A 1 202 ? 20.182 1.529 -39.483 1.00 68.38 202 ASN A C 1
ATOM 1630 O O . ASN A 1 202 ? 20.451 1.167 -40.625 1.00 68.38 202 ASN A O 1
ATOM 1634 N N . SER A 1 203 ? 20.138 0.667 -38.462 1.00 63.50 203 SER A N 1
ATOM 1635 C CA . SER A 1 203 ? 20.416 -0.771 -38.583 1.00 63.50 203 SER A CA 1
ATOM 1636 C C . SER A 1 203 ? 19.446 -1.481 -39.538 1.00 63.50 203 SER A C 1
ATOM 1638 O O . SER A 1 203 ? 19.871 -2.211 -40.437 1.00 63.50 203 SER A O 1
ATOM 1640 N N . ARG A 1 204 ? 18.137 -1.210 -39.430 1.00 61.69 204 ARG A N 1
ATOM 1641 C CA . ARG A 1 204 ? 17.126 -1.752 -40.359 1.00 61.69 204 ARG A CA 1
ATOM 1642 C C . ARG A 1 204 ? 17.354 -1.285 -41.795 1.00 61.69 204 ARG A C 1
ATOM 1644 O O . ARG A 1 204 ? 17.239 -2.088 -42.720 1.00 61.69 204 ARG A O 1
ATOM 1651 N N . THR A 1 205 ? 17.710 -0.017 -41.980 1.00 70.06 205 THR A N 1
ATOM 1652 C CA . THR A 1 205 ? 18.011 0.551 -43.301 1.00 70.06 205 THR A CA 1
ATOM 1653 C C . THR A 1 205 ? 19.266 -0.088 -43.897 1.00 70.06 205 THR A C 1
ATOM 1655 O O . THR A 1 205 ? 19.250 -0.498 -45.058 1.00 70.06 205 THR A O 1
ATOM 1658 N N . LEU A 1 206 ? 20.322 -0.275 -43.096 1.00 68.38 206 LEU A N 1
ATOM 1659 C CA . LEU A 1 206 ? 21.540 -0.976 -43.516 1.00 68.38 206 LEU A CA 1
ATOM 1660 C C . LEU A 1 206 ? 21.250 -2.431 -43.908 1.00 68.38 206 LEU A C 1
ATOM 1662 O O . LEU A 1 206 ? 21.734 -2.901 -44.936 1.00 68.38 206 LEU A O 1
ATOM 1666 N N . SER A 1 207 ? 20.413 -3.125 -43.132 1.00 66.12 207 SER A N 1
ATOM 1667 C CA . SER A 1 207 ? 19.986 -4.495 -43.432 1.00 66.12 207 SER A CA 1
ATOM 1668 C C . SER A 1 207 ? 19.209 -4.579 -44.750 1.00 66.12 207 SER A C 1
ATOM 1670 O O . SER A 1 207 ? 19.477 -5.461 -45.567 1.00 66.12 207 SER A O 1
ATOM 1672 N N . MET A 1 208 ? 18.298 -3.635 -45.018 1.00 66.06 208 MET A N 1
ATOM 1673 C CA . MET A 1 208 ? 17.591 -3.562 -46.303 1.00 66.06 208 MET A CA 1
ATOM 1674 C C . MET A 1 208 ? 18.547 -3.313 -47.475 1.00 66.06 208 MET A C 1
ATOM 1676 O O . MET A 1 208 ? 18.443 -3.984 -48.503 1.00 66.06 208 MET A O 1
ATOM 1680 N N . ILE A 1 209 ? 19.508 -2.397 -47.321 1.00 69.94 209 ILE A N 1
ATOM 1681 C CA . ILE A 1 209 ? 20.531 -2.131 -48.343 1.00 69.94 209 ILE A CA 1
ATOM 1682 C C . ILE A 1 209 ? 21.375 -3.385 -48.595 1.00 69.94 209 ILE A C 1
ATOM 1684 O O . ILE A 1 209 ? 21.612 -3.738 -49.749 1.00 69.94 209 ILE A O 1
ATOM 1688 N N . GLN A 1 210 ? 21.770 -4.108 -47.545 1.00 65.12 210 GLN A N 1
ATOM 1689 C CA . GLN A 1 210 ? 22.493 -5.374 -47.671 1.00 65.12 210 GLN A CA 1
ATOM 1690 C C . GLN A 1 210 ? 21.667 -6.424 -48.426 1.00 65.12 210 GLN A C 1
ATOM 1692 O O . GLN A 1 210 ? 22.199 -7.095 -49.308 1.00 65.12 210 GLN A O 1
ATOM 1697 N N . TRP A 1 211 ? 20.367 -6.542 -48.151 1.00 64.06 211 TRP A N 1
ATOM 1698 C CA . TRP A 1 211 ? 19.480 -7.439 -48.898 1.00 64.06 211 TRP A CA 1
ATOM 1699 C C . TRP A 1 211 ? 19.383 -7.075 -50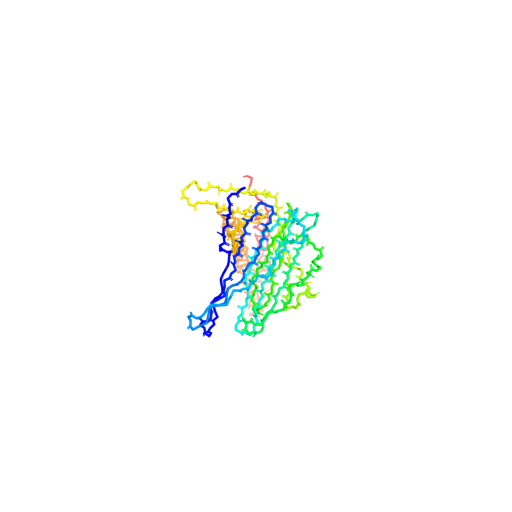.379 1.00 64.06 211 TRP A C 1
ATOM 1701 O O . TRP A 1 211 ? 19.416 -7.965 -51.229 1.00 64.06 211 TRP A O 1
ATOM 1711 N N . ILE A 1 212 ? 19.320 -5.786 -50.710 1.00 67.62 212 ILE A N 1
ATOM 1712 C CA . ILE A 1 212 ? 19.289 -5.327 -52.103 1.00 67.62 212 ILE A CA 1
ATOM 1713 C C . ILE A 1 212 ? 20.632 -5.609 -52.788 1.00 67.62 212 ILE A C 1
ATOM 1715 O O . ILE A 1 212 ? 20.649 -6.159 -53.891 1.00 67.62 212 ILE A O 1
ATOM 1719 N N . LEU A 1 213 ? 21.751 -5.283 -52.138 1.00 63.72 213 LEU A N 1
ATOM 1720 C CA . LEU A 1 213 ? 23.094 -5.412 -52.709 1.00 63.72 213 LEU A CA 1
ATOM 1721 C C . LEU A 1 213 ? 23.598 -6.854 -52.775 1.00 63.72 213 LEU A C 1
ATOM 1723 O O . LEU A 1 213 ? 24.380 -7.170 -53.661 1.00 63.72 213 LEU A O 1
ATOM 1727 N N . VAL A 1 214 ? 23.174 -7.732 -51.867 1.00 63.84 214 VAL A N 1
ATOM 1728 C CA . VAL A 1 214 ? 23.625 -9.133 -51.827 1.00 63.84 214 VAL A CA 1
ATOM 1729 C C . VAL A 1 214 ? 22.582 -10.063 -52.442 1.00 63.84 214 VAL A C 1
ATOM 1731 O O . VAL A 1 214 ? 22.927 -10.952 -53.217 1.00 63.84 214 VAL A O 1
ATOM 1734 N N . GLY A 1 215 ? 21.296 -9.844 -52.162 1.00 63.00 215 GLY A N 1
ATOM 1735 C CA . GLY A 1 215 ? 20.212 -10.681 -52.674 1.00 63.00 215 GLY A CA 1
ATOM 1736 C C . GLY A 1 215 ? 20.002 -10.525 -54.179 1.00 63.00 215 GLY A C 1
ATOM 1737 O O . GLY A 1 215 ? 19.886 -11.527 -54.887 1.00 63.00 215 GLY A O 1
ATOM 1738 N N . SER A 1 216 ? 20.017 -9.293 -54.700 1.00 67.94 216 SER A N 1
ATOM 1739 C CA . SER A 1 216 ? 19.742 -9.057 -56.127 1.00 67.94 216 SER A CA 1
ATOM 1740 C C . SER A 1 216 ? 20.805 -9.675 -57.046 1.00 67.94 216 SER A C 1
ATOM 1742 O O . SER A 1 216 ? 20.423 -10.373 -57.989 1.00 67.94 216 SER A O 1
ATOM 1744 N N . PRO A 1 217 ? 22.123 -9.536 -56.785 1.00 67.31 217 PRO A N 1
ATOM 1745 C CA . PRO A 1 217 ? 23.141 -10.182 -57.614 1.00 67.31 217 PRO A CA 1
ATOM 1746 C C . PRO A 1 217 ? 23.118 -11.707 -57.535 1.00 67.31 217 PRO A C 1
ATOM 1748 O O . PRO A 1 217 ? 23.380 -12.357 -58.542 1.00 67.31 217 PRO A O 1
ATOM 1751 N N . VAL A 1 218 ? 22.763 -12.294 -56.386 1.00 66.81 218 VAL A N 1
ATOM 1752 C CA . VAL A 1 218 ? 22.619 -13.755 -56.245 1.00 66.81 218 VAL A CA 1
ATOM 1753 C C . VAL A 1 218 ? 21.442 -14.272 -57.073 1.00 66.81 218 VAL A C 1
ATOM 1755 O O . VAL A 1 218 ? 21.577 -15.276 -57.771 1.00 66.81 218 VAL A O 1
ATOM 1758 N N . VAL A 1 219 ? 20.305 -13.573 -57.067 1.00 68.25 219 VAL A N 1
ATOM 1759 C CA . VAL A 1 219 ? 19.148 -13.936 -57.905 1.00 68.25 219 VAL A CA 1
ATOM 1760 C C . VAL A 1 219 ? 19.482 -13.795 -59.393 1.00 68.25 219 VAL A C 1
ATOM 1762 O O . VAL A 1 219 ? 19.173 -14.695 -60.176 1.00 68.25 219 VAL A O 1
ATOM 1765 N N . ILE A 1 220 ? 20.168 -12.715 -59.784 1.00 67.75 220 ILE A N 1
ATOM 1766 C CA . ILE A 1 220 ? 20.638 -12.508 -61.163 1.00 67.75 220 ILE A CA 1
ATOM 1767 C C . ILE A 1 220 ? 21.638 -13.602 -61.563 1.00 67.75 220 ILE A C 1
ATOM 1769 O O . ILE A 1 220 ? 21.519 -14.161 -62.652 1.00 67.75 220 ILE A O 1
ATOM 1773 N N . PHE A 1 221 ? 22.569 -13.974 -60.678 1.00 67.31 221 PHE A N 1
ATOM 1774 C CA . PHE A 1 221 ? 23.523 -15.062 -60.902 1.00 67.31 221 PHE A CA 1
ATOM 1775 C C . PHE A 1 221 ? 22.821 -16.396 -61.148 1.00 67.31 221 PHE A C 1
ATOM 1777 O O . PHE A 1 221 ? 23.109 -17.072 -62.133 1.00 67.31 221 PHE A O 1
ATOM 1784 N N . LEU A 1 222 ? 21.877 -16.763 -60.277 1.00 69.00 222 LEU A N 1
ATOM 1785 C CA . LEU A 1 222 ? 21.117 -18.007 -60.392 1.00 69.00 222 LEU A CA 1
ATOM 1786 C C . LEU A 1 222 ? 20.278 -18.038 -61.675 1.00 69.00 222 LEU A C 1
ATOM 1788 O O . LEU A 1 222 ? 20.192 -19.077 -62.331 1.00 69.00 222 LEU A O 1
ATOM 1792 N N . TRP A 1 223 ? 19.700 -16.900 -62.068 1.00 73.38 223 TRP A N 1
ATOM 1793 C CA . TRP A 1 223 ? 18.972 -16.764 -63.330 1.00 73.38 223 TRP A CA 1
ATOM 1794 C C . TRP A 1 223 ? 19.894 -16.913 -64.551 1.00 73.38 223 TRP A C 1
ATOM 1796 O O . TRP A 1 223 ? 19.578 -17.673 -65.468 1.00 73.38 223 TRP A O 1
ATOM 1806 N N . MET A 1 224 ? 21.061 -16.258 -64.547 1.00 67.81 224 MET A N 1
ATOM 1807 C CA . MET A 1 224 ? 22.062 -16.357 -65.620 1.00 67.81 224 MET A CA 1
ATOM 1808 C C . MET A 1 224 ? 22.645 -17.772 -65.743 1.00 67.81 224 MET A C 1
ATOM 1810 O O . MET A 1 224 ? 22.772 -18.293 -66.852 1.00 67.81 224 MET A O 1
ATOM 1814 N N . TRP A 1 225 ? 22.930 -18.424 -64.611 1.00 67.25 225 TRP A N 1
ATOM 1815 C CA . TRP A 1 225 ? 23.384 -19.815 -64.555 1.00 67.25 225 TRP A CA 1
ATOM 1816 C C . TRP A 1 225 ? 22.342 -20.768 -65.144 1.00 67.25 225 TRP A C 1
ATOM 1818 O O . TRP A 1 225 ? 22.667 -21.610 -65.980 1.00 67.25 225 TRP A O 1
ATOM 1828 N N . LYS A 1 226 ? 21.069 -20.606 -64.754 1.00 73.62 226 LYS A N 1
ATOM 1829 C CA . LYS A 1 226 ? 19.956 -21.417 -65.269 1.00 73.62 226 LYS A CA 1
ATOM 1830 C C . LYS A 1 226 ? 19.769 -21.261 -66.783 1.00 73.62 226 LYS A C 1
ATOM 1832 O O . LYS A 1 226 ? 19.402 -22.230 -67.440 1.00 73.62 226 LYS A O 1
ATOM 1837 N N . ASN A 1 227 ? 20.046 -20.078 -67.331 1.00 76.31 227 ASN A N 1
ATOM 1838 C CA . ASN A 1 227 ? 19.862 -19.774 -68.753 1.00 76.31 227 ASN A CA 1
ATOM 1839 C C . ASN A 1 227 ? 21.119 -19.997 -69.617 1.00 76.31 227 ASN A C 1
ATOM 1841 O O . ASN A 1 227 ? 21.120 -19.643 -70.794 1.00 76.31 227 ASN A O 1
ATOM 1845 N N . GLY A 1 228 ? 22.175 -20.611 -69.071 1.00 59.72 228 GLY A N 1
ATOM 1846 C CA . GLY A 1 228 ? 23.290 -21.134 -69.866 1.00 59.72 228 GLY A CA 1
ATOM 1847 C C . GLY A 1 228 ? 24.261 -20.087 -70.421 1.00 59.72 228 GLY A C 1
ATOM 1848 O O . GLY A 1 228 ? 24.978 -20.379 -71.379 1.00 59.72 228 GLY A O 1
ATOM 1849 N N . SER A 1 229 ? 24.339 -18.883 -69.839 1.00 56.50 229 SER A N 1
ATOM 1850 C CA . SER A 1 229 ? 25.418 -17.948 -70.180 1.00 56.50 229 SER A CA 1
ATOM 1851 C C . SER A 1 229 ? 26.736 -18.521 -69.648 1.00 56.50 229 SER A C 1
ATOM 1853 O O . SER A 1 229 ? 26.943 -18.533 -68.437 1.00 56.50 229 SER A O 1
ATOM 1855 N N . GLY A 1 230 ? 27.582 -19.061 -70.530 1.00 60.09 230 GLY A N 1
ATOM 1856 C CA . GLY A 1 230 ? 28.803 -19.798 -70.182 1.00 60.09 230 GLY A CA 1
ATOM 1857 C C . GLY A 1 230 ? 29.825 -19.054 -69.302 1.00 60.09 230 GLY A C 1
ATOM 1858 O O . GLY A 1 230 ? 29.586 -17.961 -68.796 1.00 60.09 230 GLY A O 1
ATOM 1859 N N . THR A 1 231 ? 31.009 -19.652 -69.150 1.00 61.50 231 THR A N 1
ATOM 1860 C CA . THR A 1 231 ? 32.115 -19.276 -68.235 1.00 61.50 231 THR A CA 1
ATOM 1861 C C . THR A 1 231 ? 32.421 -17.777 -68.098 1.00 61.50 231 THR A C 1
ATOM 1863 O O . THR A 1 231 ? 32.783 -17.335 -67.013 1.00 61.50 231 THR A O 1
ATOM 1866 N N . ILE A 1 232 ? 32.242 -16.965 -69.143 1.00 60.53 232 ILE A N 1
ATOM 1867 C CA . ILE A 1 232 ? 32.462 -15.506 -69.085 1.00 60.53 232 ILE A CA 1
ATOM 1868 C C . ILE A 1 232 ? 31.398 -14.798 -68.225 1.00 60.53 232 ILE A C 1
ATOM 1870 O O . ILE A 1 232 ? 31.727 -13.904 -67.446 1.00 60.53 232 ILE A O 1
ATOM 1874 N N . GLY A 1 233 ? 30.134 -15.226 -68.306 1.00 59.97 233 GLY A N 1
ATOM 1875 C CA . GLY A 1 233 ? 29.050 -14.691 -67.479 1.00 59.97 233 GLY A CA 1
ATOM 1876 C C . GLY A 1 233 ? 29.245 -15.009 -65.997 1.00 59.97 233 GLY A C 1
ATOM 1877 O O . GLY A 1 233 ? 28.987 -14.159 -65.148 1.00 59.97 233 GLY A O 1
ATOM 1878 N N . SER A 1 234 ? 29.787 -16.190 -65.673 1.00 61.69 234 SER A N 1
ATOM 1879 C CA . SER A 1 234 ? 30.038 -16.560 -64.276 1.00 61.69 234 SER A CA 1
ATOM 1880 C C . SER A 1 234 ? 31.167 -15.738 -63.647 1.00 61.69 234 SER A C 1
ATOM 1882 O O . SER A 1 234 ? 31.060 -15.375 -62.480 1.00 61.69 234 SER A O 1
ATOM 1884 N N . VAL A 1 235 ? 32.220 -15.400 -64.404 1.00 65.81 235 VAL A N 1
ATOM 1885 C CA . VAL A 1 235 ? 33.343 -14.582 -63.908 1.00 65.81 235 VAL A CA 1
ATOM 1886 C C . VAL A 1 235 ? 32.906 -13.143 -63.637 1.00 65.81 235 VAL A C 1
ATOM 1888 O O . VAL A 1 235 ? 33.222 -12.605 -62.578 1.00 65.81 235 VAL A O 1
ATOM 1891 N N . ILE A 1 236 ? 32.135 -12.534 -64.545 1.00 66.81 236 ILE A N 1
ATOM 1892 C CA . ILE A 1 236 ? 31.640 -11.157 -64.373 1.00 66.81 236 ILE A CA 1
ATOM 1893 C C . ILE A 1 236 ? 30.751 -11.053 -63.132 1.00 66.81 236 ILE A C 1
ATOM 1895 O O . ILE A 1 236 ? 30.900 -10.123 -62.341 1.00 66.81 236 ILE A O 1
ATOM 1899 N N . VAL A 1 237 ? 29.866 -12.028 -62.916 1.00 65.00 237 VAL A N 1
ATOM 1900 C CA . VAL A 1 237 ? 28.996 -12.012 -61.737 1.00 65.00 237 VAL A CA 1
ATOM 1901 C C . VAL A 1 237 ? 29.772 -12.317 -60.454 1.00 65.00 237 VAL A C 1
ATOM 1903 O O . VAL A 1 237 ? 29.508 -11.689 -59.433 1.00 65.00 237 VAL A O 1
ATOM 1906 N N . HIS A 1 238 ? 30.776 -13.198 -60.494 1.00 67.44 238 HIS A N 1
ATOM 1907 C CA . HIS A 1 238 ? 31.632 -13.458 -59.333 1.00 67.44 238 HIS A CA 1
ATOM 1908 C C . HIS A 1 238 ? 32.401 -12.200 -58.896 1.00 67.44 238 HIS A C 1
ATOM 1910 O O . HIS A 1 238 ? 32.413 -11.862 -57.713 1.00 67.44 238 HIS A O 1
ATOM 1916 N N . TYR A 1 239 ? 32.960 -11.449 -59.853 1.00 71.31 239 TYR A N 1
ATOM 1917 C CA . TYR A 1 239 ? 33.581 -10.149 -59.579 1.00 71.31 239 TYR A CA 1
ATOM 1918 C C . TYR A 1 239 ? 32.566 -9.108 -59.094 1.00 71.31 239 TYR A C 1
ATOM 1920 O O . TYR A 1 239 ? 32.864 -8.359 -58.167 1.00 71.31 239 TYR A O 1
ATOM 1928 N N . GLY A 1 240 ? 31.356 -9.089 -59.661 1.00 69.50 240 GLY A N 1
ATOM 1929 C CA . GLY A 1 240 ? 30.275 -8.211 -59.210 1.00 69.50 240 GLY A CA 1
ATOM 1930 C C . GLY A 1 240 ? 29.880 -8.460 -57.752 1.00 69.50 240 GLY A C 1
ATOM 1931 O O . GLY A 1 240 ? 29.782 -7.511 -56.976 1.00 69.50 240 GLY A O 1
ATOM 1932 N N . ILE A 1 241 ? 29.735 -9.730 -57.356 1.00 69.94 241 ILE A N 1
ATOM 1933 C CA . ILE A 1 241 ? 29.454 -10.123 -55.966 1.00 69.94 241 ILE A CA 1
ATOM 1934 C C . ILE A 1 241 ? 30.608 -9.704 -55.051 1.00 69.94 241 ILE A C 1
ATOM 1936 O O . ILE A 1 241 ? 30.359 -9.134 -53.993 1.00 69.94 241 ILE A O 1
ATOM 1940 N N . TYR A 1 242 ? 31.860 -9.928 -55.461 1.00 71.38 242 TYR A N 1
ATOM 1941 C CA . TYR A 1 242 ? 33.034 -9.573 -54.660 1.00 71.38 242 TYR A CA 1
ATOM 1942 C C . TYR A 1 242 ? 33.154 -8.058 -54.422 1.00 71.38 242 TYR A C 1
ATOM 1944 O O . TYR A 1 242 ? 33.400 -7.624 -53.297 1.00 71.38 242 TYR A O 1
ATOM 1952 N N . VAL A 1 243 ? 32.914 -7.243 -55.455 1.00 73.94 243 VAL A N 1
ATOM 1953 C CA . VAL A 1 243 ? 32.905 -5.775 -55.340 1.00 73.94 243 VAL A CA 1
ATOM 1954 C C . VAL A 1 243 ? 31.749 -5.298 -54.460 1.00 73.94 243 VAL A C 1
ATOM 1956 O O . VAL A 1 243 ? 31.957 -4.440 -53.604 1.00 73.94 243 VAL A O 1
ATOM 1959 N N . CYS A 1 244 ? 30.554 -5.882 -54.600 1.00 68.00 244 CYS A N 1
ATOM 1960 C CA . CYS A 1 244 ? 29.425 -5.562 -53.721 1.00 68.00 244 CYS A CA 1
ATOM 1961 C C . CYS A 1 244 ? 29.732 -5.918 -52.260 1.00 68.00 244 CYS A C 1
ATOM 1963 O O . CYS A 1 244 ? 29.435 -5.130 -51.366 1.00 68.00 244 CYS A O 1
ATOM 1965 N N . LEU A 1 245 ? 30.378 -7.062 -52.015 1.00 71.38 245 LEU A N 1
ATOM 1966 C CA . LEU A 1 245 ? 30.777 -7.488 -50.674 1.00 71.38 245 LEU A CA 1
ATOM 1967 C C . LEU A 1 245 ? 31.797 -6.520 -50.055 1.00 71.38 245 LEU A C 1
ATOM 1969 O O . LEU A 1 245 ? 31.653 -6.141 -48.897 1.00 71.38 245 LEU A O 1
ATOM 1973 N N . LEU A 1 246 ? 32.789 -6.078 -50.836 1.00 72.75 246 LEU A N 1
ATOM 1974 C CA . LEU A 1 246 ? 33.778 -5.083 -50.409 1.00 72.75 246 LEU A CA 1
ATOM 1975 C C . LEU A 1 246 ? 33.130 -3.742 -50.053 1.00 72.75 246 LEU A C 1
ATOM 1977 O O . LEU A 1 246 ? 33.444 -3.184 -49.006 1.00 72.75 246 LEU A O 1
ATOM 1981 N N . ILE A 1 247 ? 32.191 -3.255 -50.871 1.00 74.12 247 ILE A N 1
ATOM 1982 C CA . ILE A 1 247 ? 31.454 -2.011 -50.595 1.00 74.12 247 ILE A CA 1
ATOM 1983 C C . ILE A 1 247 ? 30.639 -2.139 -49.303 1.00 74.12 247 ILE A C 1
ATOM 1985 O O . ILE A 1 247 ? 30.670 -1.238 -48.467 1.00 74.12 247 ILE A O 1
ATOM 1989 N N . VAL A 1 248 ? 29.949 -3.267 -49.104 1.00 71.81 248 VAL A N 1
ATOM 1990 C CA . VAL A 1 248 ? 29.171 -3.527 -47.882 1.00 71.81 248 VAL A CA 1
ATOM 1991 C C . VAL A 1 248 ? 30.077 -3.574 -46.649 1.00 71.81 248 VAL A C 1
ATOM 1993 O O . VAL A 1 248 ? 29.747 -2.961 -45.637 1.00 71.81 248 VAL A O 1
ATOM 1996 N N . ILE A 1 249 ? 31.238 -4.233 -46.732 1.00 73.19 249 ILE A N 1
ATOM 1997 C CA . ILE A 1 249 ? 32.218 -4.280 -45.635 1.00 73.19 249 ILE A CA 1
ATOM 1998 C C . ILE A 1 249 ? 32.765 -2.880 -45.329 1.00 73.19 249 ILE A C 1
ATOM 2000 O O . ILE A 1 249 ? 32.830 -2.502 -44.162 1.00 73.19 249 ILE A O 1
ATOM 2004 N N . SER A 1 250 ? 33.109 -2.080 -46.343 1.00 72.25 250 SER A N 1
ATOM 2005 C CA . SER A 1 250 ? 33.579 -0.703 -46.141 1.00 72.25 250 SER A CA 1
ATOM 2006 C C . SER A 1 250 ? 32.519 0.196 -45.498 1.00 72.25 250 SER A C 1
ATOM 2008 O O . SER A 1 250 ? 32.856 0.988 -44.621 1.00 72.25 250 SER A O 1
ATOM 2010 N N . LEU A 1 251 ? 31.245 0.049 -45.875 1.00 70.94 251 LEU A N 1
ATOM 2011 C CA . LEU A 1 251 ? 30.134 0.781 -45.255 1.00 70.94 251 LEU A CA 1
ATOM 2012 C C . LEU A 1 251 ? 29.883 0.337 -43.806 1.00 70.94 251 LEU A C 1
ATOM 2014 O O . LEU A 1 251 ? 29.639 1.182 -42.951 1.00 70.94 251 LEU A O 1
ATOM 2018 N N . LEU A 1 252 ? 29.993 -0.963 -43.512 1.00 67.31 252 LEU A N 1
ATOM 2019 C CA . LEU A 1 252 ? 29.892 -1.499 -42.148 1.00 67.31 252 LEU A CA 1
ATOM 2020 C C . LEU A 1 252 ? 31.022 -0.994 -41.247 1.00 67.31 252 LEU A C 1
ATOM 2022 O O . LEU A 1 252 ? 30.759 -0.588 -40.120 1.00 67.31 252 LEU A O 1
ATOM 2026 N N . ILE A 1 253 ? 32.263 -0.977 -41.744 1.00 71.69 253 ILE A N 1
ATOM 2027 C CA . ILE A 1 253 ? 33.411 -0.440 -40.999 1.00 71.69 253 ILE A CA 1
ATOM 2028 C C . ILE A 1 253 ? 33.226 1.061 -40.748 1.00 71.69 253 ILE A C 1
ATOM 2030 O O . ILE A 1 253 ? 33.439 1.512 -39.628 1.00 71.69 253 ILE A O 1
ATOM 2034 N N . GLY A 1 254 ? 32.770 1.825 -41.748 1.00 66.62 254 GLY A N 1
ATOM 2035 C CA . GLY A 1 254 ? 32.489 3.255 -41.590 1.00 66.62 254 GLY A CA 1
ATOM 2036 C C . GLY A 1 254 ? 31.346 3.562 -40.616 1.00 66.62 254 GLY A C 1
ATOM 2037 O O . GLY A 1 254 ? 31.399 4.572 -39.931 1.00 66.62 254 GLY A O 1
ATOM 2038 N N . ALA A 1 255 ? 30.343 2.686 -40.513 1.00 60.00 255 ALA A N 1
ATOM 2039 C CA . ALA A 1 255 ? 29.238 2.832 -39.562 1.00 60.00 255 ALA A CA 1
ATOM 2040 C C . ALA A 1 255 ? 29.597 2.407 -38.123 1.00 60.00 255 ALA A C 1
ATOM 2042 O O . ALA A 1 255 ? 28.912 2.802 -37.184 1.00 60.00 255 ALA A O 1
ATOM 2043 N N . LEU A 1 256 ? 30.643 1.592 -37.945 1.00 54.44 256 LEU A N 1
ATOM 2044 C CA . LEU A 1 256 ? 31.130 1.133 -36.636 1.00 54.44 256 LEU A CA 1
ATOM 2045 C C . LEU A 1 256 ? 32.165 2.077 -36.006 1.00 54.44 256 LEU A C 1
ATOM 2047 O O . LEU A 1 256 ? 32.471 1.931 -34.824 1.00 54.44 256 LEU A O 1
ATOM 2051 N N . ILE A 1 257 ? 32.709 3.023 -36.774 1.00 52.09 257 ILE A N 1
ATOM 2052 C CA . ILE A 1 257 ? 33.620 4.053 -36.273 1.00 52.09 257 ILE A CA 1
ATOM 2053 C C . ILE A 1 257 ? 32.773 5.301 -35.985 1.00 52.09 257 ILE A C 1
ATOM 2055 O O . ILE A 1 257 ? 32.255 5.897 -36.931 1.00 52.09 257 ILE A O 1
ATOM 2059 N N . PRO A 1 258 ? 32.577 5.691 -34.712 1.00 39.66 258 PRO A N 1
ATOM 2060 C CA . PRO A 1 258 ? 31.841 6.907 -34.396 1.00 39.66 258 PRO A CA 1
ATOM 2061 C C . PRO A 1 258 ? 32.574 8.124 -34.983 1.00 39.66 258 PRO A C 1
ATOM 2063 O O . PRO A 1 258 ? 33.809 8.135 -34.994 1.00 39.66 258 PRO A O 1
ATOM 2066 N N . PRO A 1 259 ? 31.848 9.133 -35.494 1.00 49.66 259 PRO A N 1
ATOM 2067 C CA . PRO A 1 259 ? 32.474 10.389 -35.883 1.00 49.66 259 PRO A CA 1
ATOM 2068 C C . PRO A 1 259 ? 33.091 11.042 -34.636 1.00 49.66 259 PRO A C 1
ATOM 2070 O O . PRO A 1 259 ? 32.423 11.125 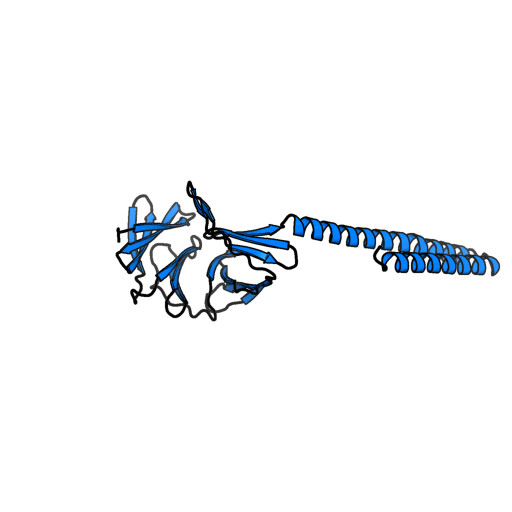-33.606 1.00 49.66 259 PRO A O 1
ATOM 2073 N N . GLU A 1 260 ? 34.363 11.442 -34.728 1.00 42.47 260 GLU A N 1
ATOM 2074 C CA . GLU A 1 260 ? 35.023 12.306 -33.731 1.00 42.47 260 GLU A CA 1
ATOM 2075 C C . GLU A 1 260 ? 34.339 13.675 -33.622 1.00 42.47 260 GLU A C 1
ATOM 2077 O O . GLU A 1 260 ? 33.907 14.213 -34.672 1.00 42.47 260 GLU A O 1
#

pLDDT: mean 70.54, std 15.36, range [33.47, 93.5]

Secondary structure (DSSP, 8-state):
---EEEEEEEEE-TTS-EEEEEEEEETTEEEEEEEEEETTEEEEEEEE--SSTTPEEEEEEEEE-SS-EEEEEEEESSSEEEEEEEESSSSS-PPPEEE--SS---EEEE-GGGPEEEEEE-SSEEEEEEESSSS--EEEEEEEEEE--EEEEEETTTEEEEEEEEEETT-EEEEEETTEEEEEE-HHHHHHHHHHHHHHHHHHHHHHHHIIIIIHHHHHHHHHHHTT--HHHHHHHHHHHHHHHHHHHHHHHHHHS---

Foldseek 3Di:
DDWDKAWQEWDQAPLGKIKTWIWIDDDLKIWIKIWIADPNDIDIDGQDIPPDSQWDWDDWYWDDYQQKIKIWTWTDHVAIWIWIWMDRHSPDIDRTDTQPDVDRFDAWAQDPPCKIWTWDDDQFFIWTWIDNPSPDTDIDTPATADGFDQDFDADVVPGTQRWGWTQGPLGWIWTDGRRDIDTHRDPSNVVVVVVVVVVVVVVVVLVVVCCCLQVVLVVVLVVCVVVPPDDVSNVVSVVSNVVSVVVSVVVVVVVPDDDD